Protein AF-0000000086132571 (afdb_homodimer)

pLDDT: mean 95.5, std 6.69, range [59.91, 98.94]

Organism: Cryphonectria parasitica (strain ATCC 38755 / EP155) (NCBI:txid660469)

Structure (mmCIF, N/CA/C/O backbone):
data_AF-0000000086132571-model_v1
#
loop_
_entity.id
_entity.type
_entity.pdbx_description
1 polymer 'Small secreted protein'
#
loop_
_atom_site.group_PDB
_atom_site.id
_atom_site.type_symbol
_atom_site.label_atom_id
_atom_site.label_alt_id
_atom_site.label_comp_id
_atom_site.label_asym_id
_atom_site.label_entity_id
_atom_site.label_seq_id
_atom_site.pdbx_PDB_ins_code
_atom_site.Cartn_x
_atom_site.Cartn_y
_atom_site.Cartn_z
_atom_site.occupancy
_atom_site.B_iso_or_equiv
_atom_site.auth_seq_id
_atom_site.auth_comp_id
_atom_site.auth_asym_id
_atom_site.auth_atom_id
_atom_site.pdbx_PDB_model_num
ATOM 1 N N . LEU A 1 1 ? 20.625 5.402 -4.469 1 88.25 1 LEU A N 1
ATOM 2 C CA . LEU A 1 1 ? 19.344 6.07 -4.664 1 88.25 1 LEU A CA 1
ATOM 3 C C . LEU A 1 1 ? 18.438 5.898 -3.438 1 88.25 1 LEU A C 1
ATOM 5 O O . LEU A 1 1 ? 18.375 4.809 -2.861 1 88.25 1 LEU A O 1
ATOM 9 N N . ASN A 1 2 ? 17.828 7.074 -2.947 1 93.5 2 ASN A N 1
ATOM 10 C CA . ASN A 1 2 ? 16.984 7.051 -1.758 1 93.5 2 ASN A CA 1
ATOM 11 C C . ASN A 1 2 ? 15.547 7.418 -2.088 1 93.5 2 ASN A C 1
ATOM 13 O O . ASN A 1 2 ? 15.281 8.062 -3.102 1 93.5 2 ASN A O 1
ATOM 17 N N . LEU A 1 3 ? 14.703 6.938 -1.284 1 95.5 3 LEU A N 1
ATOM 18 C CA . LEU A 1 3 ? 13.289 7.266 -1.435 1 95.5 3 LEU A CA 1
ATOM 19 C C . LEU A 1 3 ? 12.969 8.609 -0.78 1 95.5 3 LEU A C 1
ATOM 21 O O . LEU A 1 3 ? 13.336 8.844 0.374 1 95.5 3 LEU A O 1
ATOM 25 N N . ASN A 1 4 ? 12.383 9.469 -1.534 1 96.62 4 ASN A N 1
ATOM 26 C CA . ASN A 1 4 ? 11.844 10.719 -1.005 1 96.62 4 ASN A CA 1
ATOM 27 C C . ASN A 1 4 ? 10.328 10.664 -0.887 1 96.62 4 ASN A C 1
ATOM 29 O O . ASN A 1 4 ? 9.641 10.188 -1.797 1 96.62 4 ASN A O 1
ATOM 33 N N . VAL A 1 5 ? 9.836 11.094 0.271 1 96.94 5 VAL A N 1
ATOM 34 C CA . VAL A 1 5 ? 8.383 11.1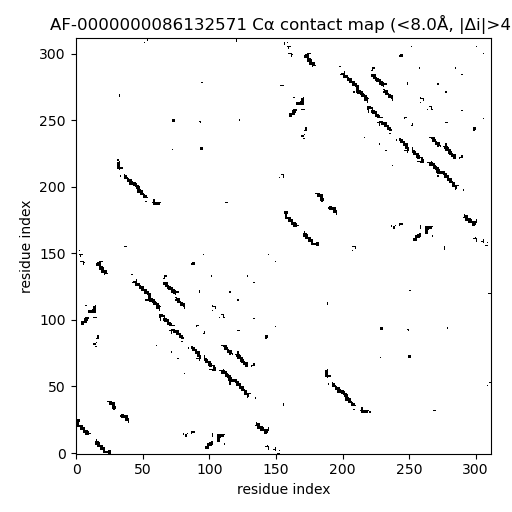09 0.452 1 96.94 5 VAL A CA 1
ATOM 35 C C . VAL A 1 5 ? 7.969 12.414 1.128 1 96.94 5 VAL A C 1
ATOM 37 O O . VAL A 1 5 ? 8.695 12.945 1.977 1 96.94 5 VAL A O 1
ATOM 40 N N . THR A 1 6 ? 6.824 12.922 0.749 1 98 6 THR A N 1
ATOM 41 C CA . THR A 1 6 ? 6.203 13.992 1.526 1 98 6 THR A CA 1
ATOM 42 C C . THR A 1 6 ? 5.801 13.492 2.91 1 98 6 THR A C 1
ATOM 44 O O . THR A 1 6 ? 5.262 12.391 3.045 1 98 6 THR A O 1
ATOM 47 N N . ALA A 1 7 ? 6.145 14.266 3.906 1 98.75 7 ALA A N 1
ATOM 48 C CA . ALA A 1 7 ? 5.793 13.906 5.277 1 98.75 7 ALA A CA 1
ATOM 49 C C . ALA A 1 7 ? 4.996 15.016 5.949 1 98.75 7 ALA A C 1
ATOM 51 O O . ALA A 1 7 ? 5.297 16.203 5.773 1 98.75 7 ALA A O 1
ATOM 52 N N . ILE A 1 8 ? 3.93 14.625 6.57 1 98.88 8 ILE A N 1
ATOM 53 C CA . ILE A 1 8 ? 3.301 15.5 7.555 1 98.88 8 ILE A CA 1
ATOM 54 C C . ILE A 1 8 ? 3.998 15.344 8.906 1 98.88 8 ILE A C 1
ATOM 56 O O . ILE A 1 8 ? 3.789 14.352 9.609 1 98.88 8 ILE A O 1
ATOM 60 N N . SER A 1 9 ? 4.793 16.25 9.195 1 98.56 9 SER A N 1
ATOM 61 C CA . SER A 1 9 ? 5.613 16.266 10.398 1 98.56 9 SER A CA 1
ATOM 62 C C . SER A 1 9 ? 5.086 17.266 11.414 1 98.56 9 SER A C 1
ATOM 64 O O . SER A 1 9 ? 3.916 17.656 11.367 1 98.56 9 SER A O 1
ATOM 66 N N . ALA A 1 10 ? 5.875 17.578 12.422 1 98.62 10 ALA A N 1
ATOM 67 C CA . ALA A 1 10 ? 5.473 18.562 13.414 1 98.62 10 ALA A CA 1
ATOM 68 C C . ALA A 1 10 ? 6.68 19.328 13.961 1 98.62 10 ALA A C 1
ATOM 70 O O . ALA A 1 10 ? 7.777 18.766 14.055 1 98.62 10 ALA A O 1
ATOM 71 N N . ALA A 1 11 ? 6.527 20.5 14.219 1 98 11 ALA A N 1
ATOM 72 C CA . ALA A 1 11 ? 7.461 21.375 14.914 1 98 11 ALA A CA 1
ATOM 73 C C . ALA A 1 11 ? 6.719 22.422 15.742 1 98 11 ALA A C 1
ATOM 75 O O . ALA A 1 11 ? 5.719 22.984 15.289 1 98 11 ALA A O 1
ATOM 76 N N . ASN A 1 12 ? 7.242 22.672 16.938 1 97.81 12 ASN A N 1
ATOM 77 C CA . ASN A 1 12 ? 6.668 23.688 17.812 1 97.81 12 ASN A CA 1
ATOM 78 C C . ASN A 1 12 ? 5.172 23.469 18.031 1 97.81 12 ASN A C 1
ATOM 80 O O . ASN A 1 12 ? 4.375 24.391 17.906 1 97.81 12 ASN A O 1
ATOM 84 N N . ASN A 1 13 ? 4.785 22.219 18.25 1 98.44 13 ASN A N 1
ATOM 85 C CA . ASN A 1 13 ? 3.426 21.828 18.594 1 98.44 13 ASN A CA 1
ATOM 86 C C . ASN A 1 13 ? 2.461 22.094 17.438 1 98.44 13 ASN A C 1
ATOM 88 O O . ASN A 1 13 ? 1.27 22.312 17.656 1 98.44 13 ASN A O 1
ATOM 92 N N . ALA A 1 14 ? 3.006 22.156 16.234 1 98.62 14 ALA A N 1
ATOM 93 C CA . ALA A 1 14 ? 2.191 22.375 15.039 1 98.62 14 ALA A CA 1
ATOM 94 C C . ALA A 1 14 ? 2.625 21.453 13.906 1 98.62 14 ALA A C 1
ATOM 96 O O . ALA A 1 14 ? 3.816 21.188 13.734 1 98.62 14 ALA A O 1
ATOM 97 N N . SER A 1 15 ? 1.63 21.016 13.094 1 98.81 15 SER A N 1
ATOM 98 C CA . SER A 1 15 ? 1.957 20.188 11.93 1 98.81 15 SER A CA 1
ATOM 99 C C . SER A 1 15 ? 2.754 20.984 10.898 1 98.81 15 SER A C 1
ATOM 101 O O . SER A 1 15 ? 2.535 22.188 10.727 1 98.81 15 SER A O 1
ATOM 103 N N . THR A 1 16 ? 3.656 20.375 10.281 1 98.75 16 THR A N 1
ATOM 104 C CA . THR A 1 16 ? 4.438 20.922 9.172 1 98.75 16 THR A CA 1
ATOM 105 C C . THR A 1 16 ? 4.445 19.953 7.996 1 98.75 16 THR A C 1
ATOM 107 O O . THR A 1 16 ? 4.16 18.766 8.164 1 98.75 16 THR A O 1
ATOM 110 N N . LEU A 1 17 ? 4.633 20.5 6.809 1 98.81 17 LEU A N 1
ATOM 111 C CA . LEU A 1 17 ? 4.93 19.672 5.641 1 98.81 17 LEU A CA 1
ATOM 112 C C . LEU A 1 17 ? 6.422 19.703 5.324 1 98.81 17 LEU A C 1
ATOM 114 O O . LEU A 1 17 ? 7.039 20.766 5.289 1 98.81 17 LEU A O 1
ATOM 118 N N . GLU A 1 18 ? 6.93 18.531 5.176 1 98.56 18 GLU A N 1
ATOM 119 C CA . GLU A 1 18 ? 8.344 18.375 4.852 1 98.56 18 GLU A CA 1
ATOM 120 C C . GLU A 1 18 ? 8.547 17.328 3.758 1 98.56 18 GLU A C 1
ATOM 122 O O . GLU A 1 18 ? 7.73 16.422 3.592 1 98.56 18 GLU A O 1
ATOM 127 N N . CYS A 1 19 ? 9.625 17.547 2.984 1 98.19 19 CYS A N 1
ATOM 128 C CA . CYS A 1 19 ? 10.102 16.484 2.119 1 98.19 19 CYS A CA 1
ATOM 129 C C . CYS A 1 19 ? 11.211 15.688 2.799 1 98.19 19 CYS A C 1
ATOM 131 O O . CYS A 1 19 ? 12.297 16.203 3.041 1 98.19 19 CYS A O 1
ATOM 133 N N . TRP A 1 20 ? 10.898 14.383 3.102 1 98.12 20 TRP A N 1
ATOM 134 C CA . TRP A 1 20 ? 11.844 13.492 3.768 1 98.12 20 TRP A CA 1
ATOM 135 C C . TRP A 1 20 ? 12.586 12.633 2.752 1 98.12 20 TRP A C 1
ATOM 137 O O . TRP A 1 20 ? 12 12.148 1.785 1 98.12 20 TRP A O 1
ATOM 147 N N . GLN A 1 21 ? 13.883 12.453 2.936 1 97.12 21 GLN A N 1
ATOM 148 C CA . GLN A 1 21 ? 14.656 11.422 2.258 1 97.12 21 GLN A CA 1
ATOM 149 C C . GLN A 1 21 ? 15.016 10.289 3.219 1 97.12 21 GLN A C 1
ATOM 151 O O . GLN A 1 21 ? 15.688 10.516 4.227 1 97.12 21 GLN A O 1
ATOM 156 N N . MET A 1 22 ? 14.461 9.07 2.879 1 96.88 22 MET A N 1
ATOM 157 C CA . MET A 1 22 ? 14.883 7.93 3.686 1 96.88 22 MET A CA 1
ATOM 158 C C . MET A 1 22 ? 16.391 7.754 3.625 1 96.88 22 MET A C 1
ATOM 160 O O . MET A 1 22 ? 16.984 7.82 2.547 1 96.88 22 MET A O 1
ATOM 164 N N . THR A 1 23 ? 16.938 7.508 4.828 1 96.94 23 THR A N 1
ATOM 165 C CA . THR A 1 23 ? 18.391 7.457 4.855 1 96.94 23 THR A CA 1
ATOM 166 C C . THR A 1 23 ? 18.891 6.121 4.324 1 96.94 23 THR A C 1
ATOM 168 O O . THR A 1 23 ? 20.016 6.031 3.822 1 96.94 23 THR A O 1
ATOM 171 N N . THR A 1 24 ? 18.188 5.09 4.523 1 94.94 24 THR A N 1
ATOM 172 C CA . THR A 1 24 ? 18.531 3.807 3.924 1 94.94 24 THR A CA 1
ATOM 173 C C . THR A 1 24 ? 18.328 3.848 2.41 1 94.94 24 THR A C 1
ATOM 175 O O . THR A 1 24 ? 17.25 4.184 1.929 1 94.94 24 THR A O 1
ATOM 178 N N . PRO A 1 25 ? 19.344 3.535 1.624 1 94.5 25 PRO A N 1
ATOM 179 C CA . PRO A 1 25 ? 19.188 3.533 0.168 1 94.5 25 PRO A CA 1
ATOM 180 C C . PRO A 1 25 ? 18.484 2.283 -0.35 1 94.5 25 PRO A C 1
ATOM 182 O O . PRO A 1 25 ? 18.391 1.279 0.362 1 94.5 25 PRO A O 1
ATOM 185 N N . PHE A 1 26 ? 18.016 2.43 -1.565 1 95.81 26 PHE A N 1
ATOM 186 C CA . PHE A 1 26 ? 17.578 1.228 -2.258 1 95.81 26 PHE A CA 1
ATOM 187 C C . PHE A 1 26 ? 18.719 0.228 -2.406 1 95.81 26 PHE A C 1
ATOM 189 O O . PHE A 1 26 ? 19.875 0.62 -2.555 1 95.81 26 PHE A O 1
ATOM 196 N N . SER A 1 27 ? 18.359 -0.984 -2.258 1 95.69 27 SER A N 1
ATOM 197 C CA . SER A 1 27 ? 19.266 -2.072 -2.584 1 95.69 27 SER A CA 1
ATOM 198 C C . SER A 1 27 ? 18.75 -2.902 -3.754 1 95.69 27 SER A C 1
ATOM 200 O O . SER A 1 27 ? 17.578 -2.803 -4.117 1 95.69 27 SER A O 1
ATOM 202 N N . ILE A 1 28 ? 19.656 -3.652 -4.344 1 95.69 28 ILE A N 1
ATOM 203 C CA . ILE A 1 28 ? 19.25 -4.562 -5.406 1 95.69 28 ILE A CA 1
ATOM 204 C C . ILE A 1 28 ? 18.734 -5.863 -4.793 1 95.69 28 ILE A C 1
ATOM 206 O O . ILE A 1 28 ? 19.438 -6.527 -4.039 1 95.69 28 ILE A O 1
ATOM 210 N N . SER A 1 29 ? 17.516 -6.129 -5.07 1 95.94 29 SER A N 1
ATOM 211 C CA . SER A 1 29 ? 16.875 -7.316 -4.512 1 95.94 29 SER A CA 1
ATOM 212 C C . SER A 1 29 ? 17.547 -8.594 -5.012 1 95.94 29 SER A C 1
ATOM 214 O O . SER A 1 29 ? 17.891 -8.695 -6.191 1 95.94 29 SER A O 1
ATOM 216 N N . THR A 1 30 ? 17.656 -9.586 -4.098 1 96 30 THR A N 1
ATOM 217 C CA . THR A 1 30 ? 18.125 -10.914 -4.477 1 96 30 THR A CA 1
ATOM 218 C C . THR A 1 30 ? 17.016 -11.953 -4.277 1 96 30 THR A C 1
ATOM 220 O O . THR A 1 30 ? 17.25 -13.148 -4.438 1 96 30 THR A O 1
ATOM 223 N N . THR A 1 31 ? 15.898 -11.5 -3.885 1 95.19 31 THR A N 1
ATOM 224 C CA . THR A 1 31 ? 14.766 -12.383 -3.637 1 95.19 31 THR A CA 1
ATOM 225 C C . THR A 1 31 ? 14.141 -12.836 -4.949 1 95.19 31 THR A C 1
ATOM 227 O O . THR A 1 31 ? 13.883 -12.016 -5.836 1 95.19 31 THR A O 1
ATOM 230 N N . SER A 1 32 ? 13.852 -14.195 -5.027 1 95.56 32 SER A N 1
ATOM 231 C CA . SER A 1 32 ? 13.195 -14.719 -6.219 1 95.56 32 SER A CA 1
ATOM 232 C C . SER A 1 32 ? 11.898 -13.969 -6.512 1 95.56 32 SER A C 1
ATOM 234 O O . SER A 1 32 ? 11.125 -13.664 -5.598 1 95.56 32 SER A O 1
ATOM 236 N N . GLY A 1 33 ? 11.594 -13.664 -7.766 1 96.25 33 GLY A N 1
ATOM 237 C CA . GLY A 1 33 ? 10.422 -12.922 -8.195 1 96.25 33 GLY A CA 1
ATOM 238 C C . GLY A 1 33 ? 10.695 -11.445 -8.406 1 96.25 33 GLY A C 1
ATOM 239 O O . GLY A 1 33 ? 9.945 -10.766 -9.117 1 96.25 33 GLY A O 1
ATOM 240 N N . THR A 1 34 ? 11.711 -10.898 -7.648 1 97.19 34 THR A N 1
ATOM 241 C CA . THR A 1 34 ? 12.062 -9.492 -7.777 1 97.19 34 THR A CA 1
ATOM 242 C C . THR A 1 34 ? 13.57 -9.32 -7.934 1 97.19 34 THR A C 1
ATOM 244 O O . THR A 1 34 ? 14.102 -8.227 -7.727 1 97.19 34 THR A O 1
ATOM 247 N N . ALA A 1 35 ? 14.258 -10.414 -8.211 1 97 35 ALA A N 1
ATOM 248 C CA . ALA A 1 35 ? 15.711 -10.359 -8.312 1 97 35 ALA A CA 1
ATOM 249 C C . ALA A 1 35 ? 16.156 -9.352 -9.359 1 97 35 ALA A C 1
ATOM 251 O O . ALA A 1 35 ? 15.633 -9.328 -10.477 1 97 35 ALA A O 1
ATOM 252 N N . GLY A 1 36 ? 17.141 -8.477 -8.891 1 95.56 36 GLY A N 1
ATOM 253 C CA . GLY A 1 36 ? 17.672 -7.488 -9.812 1 95.56 36 GLY A CA 1
ATOM 254 C C . GLY A 1 36 ? 16.938 -6.164 -9.758 1 95.56 36 GLY A C 1
ATOM 255 O O . GLY A 1 36 ? 17.406 -5.164 -10.312 1 95.56 36 GLY A O 1
ATOM 256 N N . SER A 1 37 ? 15.805 -6.117 -9.094 1 96.38 37 SER A N 1
ATOM 257 C CA . SER A 1 37 ? 15.039 -4.883 -8.961 1 96.38 37 SER A CA 1
ATOM 258 C C . SER A 1 37 ? 15.5 -4.074 -7.754 1 96.38 37 SER A C 1
ATOM 260 O O . SER A 1 37 ? 16.203 -4.59 -6.883 1 96.38 37 SER A O 1
ATOM 262 N N . ALA A 1 38 ? 15.125 -2.816 -7.723 1 96.12 38 ALA A N 1
ATOM 263 C CA . ALA A 1 38 ? 15.422 -1.964 -6.578 1 96.12 38 ALA A CA 1
ATOM 264 C C . ALA A 1 38 ? 14.43 -2.199 -5.445 1 96.12 38 ALA A C 1
ATOM 266 O O . ALA A 1 38 ? 13.219 -2.205 -5.668 1 96.12 38 ALA A O 1
ATOM 267 N N . SER A 1 39 ? 14.914 -2.426 -4.289 1 96.62 39 SER A N 1
ATOM 268 C CA . SER A 1 39 ? 14.078 -2.682 -3.123 1 96.62 39 SER A CA 1
ATOM 269 C C . SER A 1 39 ? 14.555 -1.884 -1.913 1 96.62 39 SER A C 1
ATOM 271 O O . SER A 1 39 ? 15.75 -1.647 -1.753 1 96.62 39 SER A O 1
ATOM 273 N N . LEU A 1 40 ? 13.586 -1.441 -1.137 1 96.38 40 LEU A N 1
ATOM 274 C CA . LEU A 1 40 ? 13.859 -0.695 0.087 1 96.38 40 LEU A CA 1
ATOM 275 C C . LEU A 1 40 ? 13.016 -1.224 1.243 1 96.38 40 LEU A C 1
ATOM 277 O O . LEU A 1 40 ? 11.789 -1.234 1.167 1 96.38 40 LEU A O 1
ATOM 281 N N . ASP A 1 41 ? 13.672 -1.68 2.264 1 96.62 41 ASP A N 1
ATOM 282 C CA . ASP A 1 41 ? 12.984 -2.029 3.506 1 96.62 41 ASP A CA 1
ATOM 283 C C . ASP A 1 41 ? 12.617 -0.778 4.301 1 96.62 41 ASP A C 1
ATOM 285 O O . ASP A 1 41 ? 13.492 -0.033 4.742 1 96.62 41 ASP A O 1
ATOM 289 N N . LEU A 1 42 ? 11.328 -0.54 4.52 1 97.25 42 LEU A N 1
ATOM 290 C CA . LEU A 1 42 ? 10.859 0.666 5.188 1 97.25 42 LEU A CA 1
ATOM 291 C C . LEU A 1 42 ? 10.625 0.405 6.672 1 97.25 42 LEU A C 1
ATOM 293 O O . LEU A 1 42 ? 10.219 1.308 7.41 1 97.25 42 LEU A O 1
ATOM 297 N N . GLY A 1 43 ? 10.852 -0.886 7.078 1 96.81 43 GLY A N 1
ATOM 298 C CA . GLY A 1 43 ? 10.852 -1.205 8.492 1 96.81 43 GLY A CA 1
ATOM 299 C C . GLY A 1 43 ? 9.586 -1.923 8.945 1 96.81 43 GLY A C 1
ATOM 300 O O . GLY A 1 43 ? 8.727 -2.246 8.125 1 96.81 43 GLY A O 1
ATOM 301 N N . ASP A 1 44 ? 9.555 -2.17 10.281 1 98.19 44 ASP A N 1
ATOM 302 C CA . ASP A 1 44 ? 8.453 -2.914 10.883 1 98.19 44 ASP A CA 1
ATOM 303 C C . ASP A 1 44 ? 7.188 -2.064 10.938 1 98.19 44 ASP A C 1
ATOM 305 O O . ASP A 1 44 ? 7.242 -0.879 11.273 1 98.19 44 ASP A O 1
ATOM 309 N N . VAL A 1 45 ? 6.086 -2.654 10.594 1 98.75 45 VAL A N 1
ATOM 310 C CA . VAL A 1 45 ? 4.766 -2.035 10.672 1 98.75 45 VAL A CA 1
ATOM 311 C C . VAL A 1 45 ? 3.82 -2.934 11.469 1 98.75 45 VAL A C 1
ATOM 313 O O . VAL A 1 45 ? 4.176 -4.062 11.82 1 98.75 45 VAL A O 1
ATOM 316 N N . SER A 1 46 ? 2.68 -2.402 11.82 1 98.25 46 SER A N 1
ATOM 317 C CA . SER A 1 46 ? 1.887 -3.094 12.836 1 98.25 46 SER A CA 1
ATOM 318 C C . SER A 1 46 ? 0.589 -3.635 12.25 1 98.25 46 SER A C 1
ATOM 320 O O . SER A 1 46 ? 0.167 -4.746 12.578 1 98.25 46 SER A O 1
ATOM 322 N N . ASN A 1 47 ? -0.036 -2.916 11.469 1 97.94 47 ASN A N 1
ATOM 323 C CA . ASN A 1 47 ? -1.354 -3.252 10.938 1 97.94 47 ASN A CA 1
ATOM 324 C C . ASN A 1 47 ? -1.557 -2.686 9.539 1 97.94 47 ASN A C 1
ATOM 326 O O . ASN A 1 47 ? -0.812 -1.804 9.109 1 97.94 47 ASN A O 1
ATOM 330 N N . LEU A 1 48 ? -2.471 -3.283 8.812 1 98.5 48 LEU A N 1
ATOM 331 C CA . LEU A 1 48 ? -2.869 -2.773 7.504 1 98.5 48 LEU A CA 1
ATOM 332 C C . LEU A 1 48 ? -4.359 -2.451 7.477 1 98.5 48 LEU A C 1
ATOM 334 O O . LEU A 1 48 ? -5.195 -3.332 7.699 1 98.5 48 LEU A O 1
ATOM 338 N N . THR A 1 49 ? -4.695 -1.188 7.281 1 98 49 THR A N 1
ATOM 339 C CA . THR A 1 49 ? -6.082 -0.759 7.141 1 98 49 THR A CA 1
ATOM 340 C C . THR A 1 49 ? -6.352 -0.265 5.723 1 98 49 THR A C 1
ATOM 342 O O . THR A 1 49 ? -5.566 0.505 5.168 1 98 49 THR A O 1
ATOM 345 N N . TYR A 1 50 ? -7.359 -0.778 5.141 1 96.88 50 TYR A N 1
ATOM 346 C CA . TYR A 1 50 ? -7.855 -0.394 3.826 1 96.88 50 TYR A CA 1
ATOM 347 C C . TYR A 1 50 ? -9.016 0.585 3.947 1 96.88 50 TYR A C 1
ATOM 349 O O . TYR A 1 50 ? -10.047 0.267 4.547 1 96.88 50 TYR A O 1
ATOM 357 N N . THR A 1 51 ? -8.891 1.792 3.33 1 96.88 51 THR A N 1
ATOM 358 C CA . THR A 1 51 ? -9.898 2.832 3.5 1 96.88 51 THR A CA 1
ATOM 359 C C . THR A 1 51 ? -10.383 3.344 2.146 1 96.88 51 THR A C 1
ATOM 361 O O . THR A 1 51 ? -9.578 3.598 1.249 1 96.88 51 THR A O 1
ATOM 364 N N . VAL A 1 52 ? -11.664 3.445 1.971 1 96.12 52 VAL A N 1
ATOM 365 C CA . VAL A 1 52 ? -12.289 4.047 0.797 1 96.12 52 VAL A CA 1
ATOM 366 C C . VAL A 1 52 ? -12.992 5.344 1.193 1 96.12 52 VAL A C 1
ATOM 368 O O . VAL A 1 52 ? -14 5.316 1.901 1 96.12 52 VAL A O 1
ATOM 371 N N . LEU A 1 53 ? -12.461 6.457 0.738 1 96.81 53 LEU A N 1
ATOM 372 C CA . LEU A 1 53 ? -13.016 7.773 1.039 1 96.81 53 LEU A CA 1
ATOM 373 C C . LEU A 1 53 ? -13.922 8.258 -0.089 1 96.81 53 LEU A C 1
ATOM 375 O O . LEU A 1 53 ? -13.555 8.18 -1.264 1 96.81 53 LEU A O 1
ATOM 379 N N . PRO A 1 54 ? -15.094 8.781 0.224 1 95.06 54 PRO A N 1
ATOM 380 C CA . PRO A 1 54 ? -16.016 9.211 -0.834 1 95.06 54 PRO A CA 1
ATOM 381 C C . PRO A 1 54 ? -15.453 10.375 -1.657 1 95.06 54 PRO A C 1
ATOM 383 O O . PRO A 1 54 ? -14.508 11.039 -1.234 1 95.06 54 PRO A O 1
ATOM 386 N N . ALA A 1 55 ? -16.094 10.5 -2.838 1 94.81 55 ALA A N 1
ATOM 387 C CA . ALA A 1 55 ? -15.805 11.68 -3.643 1 94.81 55 ALA A CA 1
ATOM 388 C C . ALA A 1 55 ? -16.094 12.961 -2.863 1 94.81 55 ALA A C 1
ATOM 390 O O . ALA A 1 55 ? -17.062 13.016 -2.09 1 94.81 55 ALA A O 1
ATOM 391 N N . ALA A 1 56 ? -15.211 13.938 -3.121 1 96.31 56 ALA A N 1
ATOM 392 C CA . ALA A 1 56 ? -15.406 15.266 -2.545 1 96.31 56 ALA A CA 1
ATOM 393 C C . ALA A 1 56 ? -15.484 15.195 -1.023 1 96.31 56 ALA A C 1
ATOM 395 O O . ALA A 1 56 ? -16.344 15.844 -0.41 1 96.31 56 ALA A O 1
ATOM 396 N N . TYR A 1 57 ? -14.719 14.422 -0.445 1 97.56 57 TYR A N 1
ATOM 397 C CA . TYR A 1 57 ? -14.703 14.18 0.993 1 97.56 57 TYR A CA 1
ATOM 398 C C . TYR A 1 57 ? -13.766 15.156 1.699 1 97.56 57 TYR A C 1
ATOM 400 O O . TYR A 1 57 ? -12.688 15.477 1.192 1 97.56 57 TYR A O 1
ATOM 408 N N . ASP A 1 58 ? -14.211 15.648 2.773 1 98.56 58 ASP A N 1
ATOM 409 C CA . ASP A 1 58 ? -13.398 16.484 3.658 1 98.56 58 ASP A CA 1
ATOM 410 C C . ASP A 1 58 ? -13.164 15.789 5 1 98.56 58 ASP A C 1
ATOM 412 O O . ASP A 1 58 ? -14.078 15.672 5.812 1 98.56 58 ASP A O 1
ATOM 416 N N . GLY A 1 59 ? -11.938 15.375 5.27 1 98.38 59 GLY A N 1
ATOM 417 C CA . GLY A 1 59 ? -11.586 14.68 6.5 1 98.38 59 GLY A CA 1
ATOM 418 C C . GLY A 1 59 ? -11.5 15.609 7.699 1 98.38 59 GLY A C 1
ATOM 419 O O . GLY A 1 59 ? -11.305 15.156 8.828 1 98.38 59 GLY A O 1
ATOM 420 N N . GLY A 1 60 ? -11.594 16.891 7.461 1 98.12 60 GLY A N 1
ATOM 421 C CA . GLY A 1 60 ? -11.5 17.859 8.531 1 98.12 60 GLY A CA 1
ATOM 422 C C . GLY A 1 60 ? -10.117 17.953 9.148 1 98.12 60 GLY A C 1
ATOM 423 O O . GLY A 1 60 ? -9.18 17.312 8.656 1 98.12 60 GLY A O 1
ATOM 424 N N . LEU A 1 61 ? -10.016 18.844 10.086 1 98.44 61 LEU A N 1
ATOM 425 C CA . LEU A 1 61 ? -8.789 18.953 10.859 1 98.44 61 LEU A CA 1
ATOM 426 C C . LEU A 1 61 ? -8.625 17.75 11.789 1 98.44 61 LEU A C 1
ATOM 428 O O . LEU A 1 61 ? -9.562 17.375 12.492 1 98.44 61 LEU A O 1
ATOM 432 N N . HIS A 1 62 ? -7.43 17.156 11.789 1 98.81 62 HIS A N 1
ATOM 433 C CA . HIS A 1 62 ? -7.168 16 12.633 1 98.81 62 HIS A CA 1
ATOM 434 C C . HIS A 1 62 ? -5.668 15.734 12.75 1 98.81 62 HIS A C 1
ATOM 436 O O . HIS A 1 62 ? -4.875 16.281 11.984 1 98.81 62 HIS A O 1
ATOM 442 N N . ASN A 1 63 ? -5.281 15.008 13.766 1 98.81 63 ASN A N 1
ATOM 443 C CA . ASN A 1 63 ? -3.941 14.438 13.859 1 98.81 63 ASN A CA 1
ATOM 444 C C . ASN A 1 63 ? -3.889 13.023 13.281 1 98.81 63 ASN A C 1
ATOM 446 O O . ASN A 1 63 ? -4.906 12.328 13.242 1 98.81 63 ASN A O 1
ATOM 450 N N . ALA A 1 64 ? -2.686 12.68 12.75 1 98.62 64 ALA A N 1
ATOM 451 C CA . ALA A 1 64 ? -2.488 11.25 12.531 1 98.62 64 ALA A CA 1
ATOM 452 C C . ALA A 1 64 ? -2.688 10.461 13.82 1 98.62 64 ALA A C 1
ATOM 454 O O . ALA A 1 64 ? -2.141 10.82 14.867 1 98.62 64 ALA A O 1
ATOM 455 N N . PRO A 1 65 ? -3.52 9.398 13.758 1 98 65 PRO A N 1
ATOM 456 C CA . PRO A 1 65 ? -3.721 8.617 14.984 1 98 65 PRO A CA 1
ATOM 457 C C . PRO A 1 65 ? -2.451 7.906 15.445 1 98 65 PRO A C 1
ATOM 459 O O . PRO A 1 65 ? -2.305 7.605 16.625 1 98 65 PRO A O 1
ATOM 462 N N . HIS A 1 66 ? -1.559 7.594 14.547 1 98.12 66 HIS A N 1
ATOM 463 C CA . HIS A 1 66 ? -0.244 6.996 14.734 1 98.12 66 HIS A CA 1
ATOM 464 C C . HIS A 1 66 ? 0.763 7.539 13.727 1 98.12 66 HIS A C 1
ATOM 466 O O . HIS A 1 66 ? 0.377 8.055 12.68 1 98.12 66 HIS A O 1
ATOM 472 N N . ALA A 1 67 ? 2.0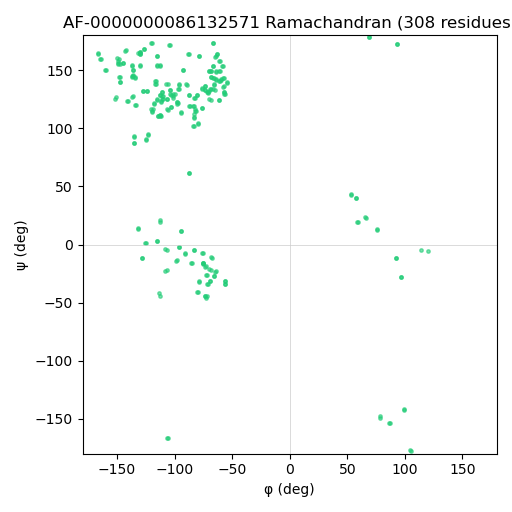68 7.43 14.172 1 98.69 67 ALA A N 1
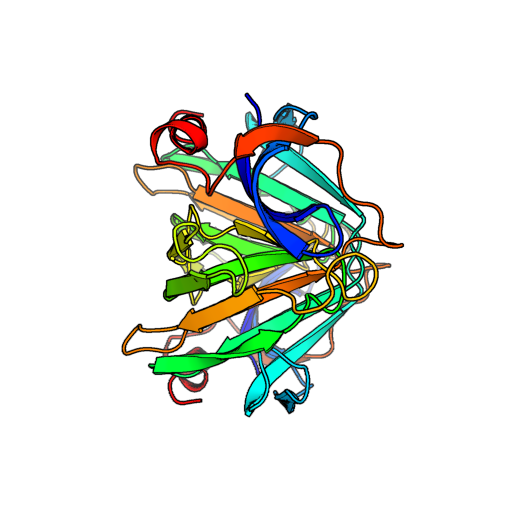ATOM 473 C CA . ALA A 1 67 ? 3.053 7.551 13.102 1 98.69 67 ALA A CA 1
ATOM 474 C C . ALA A 1 67 ? 2.877 6.441 12.07 1 98.69 67 ALA A C 1
ATOM 476 O O . ALA A 1 67 ? 2.924 5.258 12.406 1 98.69 67 ALA A O 1
ATOM 477 N N . GLN A 1 68 ? 2.701 6.824 10.805 1 98.88 68 GLN A N 1
ATOM 478 C CA . GLN A 1 68 ? 2.287 5.781 9.875 1 98.88 68 GLN A CA 1
ATOM 479 C C . GLN A 1 68 ? 2.58 6.18 8.43 1 98.88 68 GLN A C 1
ATOM 481 O O . GLN A 1 68 ? 2.594 7.367 8.102 1 98.88 68 GLN A O 1
ATOM 486 N N . TRP A 1 69 ? 2.828 5.164 7.633 1 98.81 69 TRP A N 1
ATOM 487 C CA . TRP A 1 69 ? 2.74 5.32 6.188 1 98.81 69 TRP A CA 1
ATOM 488 C C . TRP A 1 69 ? 1.285 5.41 5.734 1 98.81 69 TRP A C 1
ATOM 490 O O . TRP A 1 69 ? 0.432 4.66 6.215 1 98.81 69 TRP A O 1
ATOM 500 N N . VAL A 1 70 ? 0.973 6.363 4.895 1 98.81 70 VAL A N 1
ATOM 501 C CA . VAL A 1 70 ? -0.302 6.438 4.188 1 98.81 70 VAL A CA 1
ATOM 502 C C . VAL A 1 70 ? -0.065 6.348 2.682 1 98.81 70 VAL A C 1
ATOM 504 O O . VAL A 1 70 ? 0.689 7.145 2.117 1 98.81 70 VAL A O 1
ATOM 507 N N . VAL A 1 71 ? -0.667 5.355 2.08 1 98.25 71 VAL A N 1
ATOM 508 C CA . VAL A 1 71 ? -0.511 5.133 0.646 1 98.25 71 VAL A CA 1
ATOM 509 C C . VAL A 1 71 ? -1.834 5.402 -0.067 1 98.25 71 VAL A C 1
ATOM 511 O O . VAL A 1 71 ? -2.803 4.66 0.107 1 98.25 71 VAL A O 1
ATOM 514 N N . PHE A 1 72 ? -1.839 6.457 -0.82 1 97.5 72 PHE A N 1
ATOM 515 C CA . PHE A 1 72 ? -2.992 6.703 -1.677 1 97.5 72 PHE A CA 1
ATOM 516 C C . PHE A 1 72 ? -2.881 5.914 -2.977 1 97.5 72 PHE A C 1
ATOM 518 O O . PHE A 1 72 ? -2.066 6.246 -3.842 1 97.5 72 PHE A O 1
ATOM 525 N N . ILE A 1 73 ? -3.709 4.941 -3.051 1 95.12 73 ILE A N 1
ATOM 526 C CA . ILE A 1 73 ? -3.67 4.02 -4.18 1 95.12 73 ILE A CA 1
ATOM 527 C C . ILE A 1 73 ? -4.363 4.648 -5.387 1 95.12 73 ILE A C 1
ATOM 529 O O . ILE A 1 73 ? -3.934 4.457 -6.527 1 95.12 73 ILE A O 1
ATOM 533 N N . SER A 1 74 ? -5.406 5.285 -5.18 1 93.5 74 SER A N 1
ATOM 534 C CA . SER A 1 74 ? -6.145 6.023 -6.199 1 93.5 74 SER A CA 1
ATOM 535 C C . SER A 1 74 ? -6.723 7.32 -5.637 1 93.5 74 SER A C 1
ATOM 537 O O . SER A 1 74 ? -6.734 7.523 -4.418 1 93.5 74 SER A O 1
ATOM 539 N N . GLY A 1 75 ? -7.172 8.18 -6.59 1 95.06 75 GLY A N 1
ATOM 540 C CA . GLY A 1 75 ? -7.781 9.438 -6.18 1 95.06 75 GLY A CA 1
ATOM 541 C C . GLY A 1 75 ? -6.77 10.547 -5.98 1 95.06 75 GLY A C 1
ATOM 542 O O . GLY A 1 75 ? -5.758 10.609 -6.684 1 95.06 75 GLY A O 1
ATOM 543 N N . LEU A 1 76 ? -7.141 11.508 -5.105 1 97.31 76 LEU A N 1
ATOM 544 C CA . LEU A 1 76 ? -6.34 12.711 -4.879 1 97.31 76 LEU A CA 1
ATOM 545 C C . LEU A 1 76 ? -6.547 13.242 -3.465 1 97.31 76 LEU A C 1
ATOM 547 O O . LEU A 1 76 ? -7.684 13.438 -3.031 1 97.31 76 LEU A O 1
ATOM 551 N N . ALA A 1 77 ? -5.477 13.391 -2.795 1 98.38 77 ALA A N 1
ATOM 552 C CA . ALA A 1 77 ? -5.52 14.031 -1.484 1 98.38 77 ALA A CA 1
ATOM 553 C C . ALA A 1 77 ? -4.953 15.453 -1.549 1 98.38 77 ALA A C 1
ATOM 555 O O . ALA A 1 77 ? -3.982 15.703 -2.268 1 98.38 77 ALA A O 1
ATOM 556 N N . TYR A 1 78 ? -5.578 16.297 -0.909 1 98.62 78 TYR A N 1
ATOM 557 C CA . TYR A 1 78 ? -5.129 17.672 -0.726 1 98.62 78 TYR A CA 1
ATOM 558 C C . TYR A 1 78 ? -4.93 18 0.752 1 98.62 78 TYR A C 1
ATOM 560 O O . TYR A 1 78 ? -5.891 18.016 1.523 1 98.62 78 TYR A O 1
ATOM 568 N N . ILE A 1 79 ? -3.686 18.25 1.17 1 98.81 79 ILE A N 1
ATOM 569 C CA . ILE A 1 79 ? -3.32 18.406 2.574 1 98.81 79 ILE A CA 1
ATOM 570 C C . ILE A 1 79 ? -2.949 19.859 2.857 1 98.81 79 ILE A C 1
ATOM 572 O O . ILE A 1 79 ? -2.135 20.453 2.145 1 98.81 79 ILE A O 1
ATOM 576 N N . THR A 1 80 ? -3.574 20.406 3.871 1 98.75 80 THR A N 1
ATOM 577 C CA . THR A 1 80 ? -3.281 21.766 4.305 1 98.75 80 THR A CA 1
ATOM 578 C C . THR A 1 80 ? -3.039 21.812 5.809 1 98.75 80 THR A C 1
ATOM 580 O O . THR A 1 80 ? -3.295 20.844 6.516 1 98.75 80 THR A O 1
ATOM 583 N N . LEU A 1 81 ? -2.449 22.922 6.188 1 98.69 81 LEU A N 1
ATOM 584 C CA . LEU A 1 81 ? -2.137 23.141 7.598 1 98.69 81 LEU A CA 1
ATOM 585 C C . LEU A 1 81 ? -2.9 24.344 8.141 1 98.69 81 LEU A C 1
ATOM 587 O O . LEU A 1 81 ? -2.99 25.375 7.48 1 98.69 81 LEU A O 1
ATOM 591 N N . PRO A 1 82 ? -3.406 24.188 9.336 1 97.5 82 PRO A N 1
ATOM 592 C CA . PRO A 1 82 ? -4.164 25.312 9.883 1 97.5 82 PRO A CA 1
ATOM 593 C C . PRO A 1 82 ? -3.268 26.484 10.289 1 97.5 82 PRO A C 1
ATOM 595 O O . PRO A 1 82 ? -3.707 27.641 10.273 1 97.5 82 PRO A O 1
ATOM 598 N N . THR A 1 83 ? -2.041 26.266 10.625 1 95.19 83 THR A N 1
ATOM 599 C CA . THR A 1 83 ? -1.166 27.312 11.164 1 95.19 83 THR A CA 1
ATOM 600 C C . THR A 1 83 ? -0.275 27.891 10.07 1 95.19 83 THR A C 1
ATOM 602 O O . THR A 1 83 ? 0.433 28.875 10.297 1 95.19 83 THR A O 1
ATOM 605 N N . ASN A 1 84 ? -0.167 27.312 8.953 1 94.44 84 ASN A N 1
ATOM 606 C CA . ASN A 1 84 ? 0.61 27.766 7.809 1 94.44 84 ASN A CA 1
ATOM 607 C C . ASN A 1 84 ? -0.172 27.625 6.508 1 94.44 84 ASN A C 1
ATOM 609 O O . ASN A 1 84 ? -0.034 26.625 5.801 1 94.44 84 ASN A O 1
ATOM 613 N N . THR A 1 85 ? -0.847 28.594 6.086 1 90.19 85 THR A N 1
ATOM 614 C CA . THR A 1 85 ? -1.805 28.516 4.988 1 90.19 85 THR A CA 1
ATOM 615 C C . THR A 1 85 ? -1.084 28.438 3.645 1 90.19 85 THR A C 1
ATOM 617 O O . THR A 1 85 ? -1.688 28.094 2.629 1 90.19 85 THR A O 1
ATOM 620 N N . SER A 1 86 ? 0.159 28.766 3.641 1 92.31 86 SER A N 1
ATOM 621 C CA . SER A 1 86 ? 0.914 28.719 2.393 1 92.31 86 SER A CA 1
ATOM 622 C C . SER A 1 86 ? 1.472 27.312 2.143 1 92.31 86 SER A C 1
ATOM 624 O O . SER A 1 86 ? 1.93 27.016 1.04 1 92.31 86 SER A O 1
ATOM 626 N N . ALA A 1 87 ? 1.468 26.516 3.186 1 94.38 87 ALA A N 1
ATOM 627 C CA . ALA A 1 87 ? 1.928 25.141 3.041 1 94.38 87 ALA A CA 1
ATOM 628 C C . ALA A 1 87 ? 0.788 24.219 2.607 1 94.38 87 ALA A C 1
ATOM 630 O O . ALA A 1 87 ? -0.271 24.203 3.24 1 94.38 87 ALA A O 1
ATOM 631 N N . ALA A 1 88 ? 0.928 23.609 1.48 1 97.94 88 ALA A N 1
ATOM 632 C CA . ALA A 1 88 ? -0.07 22.672 0.979 1 97.94 88 ALA A CA 1
ATOM 633 C C . ALA A 1 88 ? 0.58 21.578 0.129 1 97.94 88 ALA A C 1
ATOM 635 O O . ALA A 1 88 ? 1.701 21.75 -0.357 1 97.94 88 ALA A O 1
ATOM 636 N N . ALA A 1 89 ? -0.066 20.484 0.049 1 97.94 89 ALA A N 1
ATOM 637 C CA . ALA A 1 89 ? 0.415 19.375 -0.772 1 97.94 89 ALA A CA 1
ATOM 638 C C . ALA A 1 89 ? -0.74 18.672 -1.486 1 97.94 89 ALA A C 1
ATOM 640 O O . ALA A 1 89 ? -1.719 18.281 -0.853 1 97.94 89 ALA A O 1
ATOM 641 N N . TYR A 1 90 ? -0.649 18.609 -2.82 1 97.25 90 TYR A N 1
ATOM 642 C CA . TYR A 1 90 ? -1.464 17.656 -3.568 1 97.25 90 TYR A CA 1
ATOM 643 C C . TYR A 1 90 ? -0.768 16.312 -3.676 1 97.25 90 TYR A C 1
ATOM 645 O O . TYR A 1 90 ? 0.393 16.234 -4.086 1 97.25 90 TYR A O 1
ATOM 653 N N . VAL A 1 91 ? -1.448 15.234 -3.32 1 96.88 91 VAL A N 1
ATOM 654 C CA . VAL A 1 91 ? -0.915 13.875 -3.383 1 96.88 91 VAL A CA 1
ATOM 655 C C . VAL A 1 91 ? -1.812 13.008 -4.258 1 96.88 91 VAL A C 1
ATOM 657 O O . VAL A 1 91 ? -2.807 12.453 -3.785 1 96.88 91 VAL A O 1
ATOM 660 N N . PRO A 1 92 ? -1.448 12.898 -5.535 1 95 92 PRO A N 1
ATOM 661 C CA . PRO A 1 92 ? -2.223 11.977 -6.367 1 95 92 PRO A CA 1
ATOM 662 C C . PRO A 1 92 ? -2.008 10.516 -5.98 1 95 92 PRO A C 1
ATOM 664 O O . PRO A 1 92 ? -0.896 10.125 -5.617 1 95 92 PRO A O 1
ATOM 667 N N . GLY A 1 93 ? -3.104 9.703 -6.09 1 93.88 93 GLY A N 1
ATOM 668 C CA . GLY A 1 93 ? -2.945 8.266 -5.926 1 93.88 93 GLY A CA 1
ATOM 669 C C . GLY A 1 93 ? -2.016 7.645 -6.949 1 93.88 93 GLY A C 1
ATOM 670 O O . GLY A 1 93 ? -1.863 8.172 -8.055 1 93.88 93 GLY A O 1
ATOM 671 N N . GLY A 1 94 ? -1.464 6.477 -6.598 1 91.5 94 GLY A N 1
ATOM 672 C CA . GLY A 1 94 ? -0.547 5.812 -7.508 1 91.5 94 GLY A CA 1
ATOM 673 C C . GLY A 1 94 ? 0.912 6.047 -7.168 1 91.5 94 GLY A C 1
ATOM 674 O O . GLY A 1 94 ? 1.287 6.039 -5.992 1 91.5 94 GLY A O 1
ATOM 675 N N . GLU A 1 95 ? 1.772 6.223 -8.117 1 85.88 95 GLU A N 1
ATOM 676 C CA . GLU A 1 95 ? 3.229 6.207 -8.008 1 85.88 95 GLU A CA 1
ATOM 677 C C . GLU A 1 95 ? 3.719 7.227 -6.988 1 85.88 95 GLU A C 1
ATOM 679 O O . GLU A 1 95 ? 4.684 6.977 -6.262 1 85.88 95 GLU A O 1
ATOM 684 N N . PHE A 1 96 ? 3.074 8.289 -6.809 1 87.06 96 PHE A N 1
ATOM 685 C CA . PHE A 1 96 ? 3.537 9.367 -5.938 1 87.06 96 PHE A CA 1
ATOM 686 C C . PHE A 1 96 ? 2.633 9.5 -4.719 1 87.06 96 PHE A C 1
ATOM 688 O O . PHE A 1 96 ? 2.621 10.547 -4.062 1 87.06 96 PHE A O 1
ATOM 695 N N . GLY A 1 97 ? 1.918 8.445 -4.484 1 94.38 97 GLY A N 1
ATOM 696 C CA . GLY A 1 97 ? 0.859 8.516 -3.488 1 94.38 97 GLY A CA 1
ATOM 697 C C . GLY A 1 97 ? 1.299 8.047 -2.113 1 94.38 97 GLY A C 1
ATOM 698 O O . GLY A 1 97 ? 0.469 7.863 -1.221 1 94.38 97 GLY A O 1
ATOM 699 N N . VAL A 1 98 ? 2.594 7.863 -1.886 1 96.88 98 VAL A N 1
ATOM 700 C CA . VAL A 1 98 ? 3.08 7.387 -0.596 1 96.88 98 VAL A CA 1
ATOM 701 C C . VAL A 1 98 ? 3.543 8.57 0.252 1 96.88 98 VAL A C 1
ATOM 703 O O . VAL A 1 98 ? 4.414 9.336 -0.164 1 96.88 98 VAL A O 1
ATOM 706 N N . ILE A 1 99 ? 2.959 8.75 1.413 1 98.5 99 ILE A N 1
ATOM 707 C CA . ILE A 1 99 ? 3.396 9.797 2.33 1 98.5 99 ILE A CA 1
ATOM 708 C C . ILE A 1 99 ? 3.615 9.211 3.721 1 98.5 99 ILE A C 1
ATOM 710 O O . ILE A 1 99 ? 3.252 8.055 3.977 1 98.5 99 ILE A O 1
ATOM 714 N N . PHE A 1 100 ? 4.281 9.945 4.566 1 98.81 100 PHE A N 1
ATOM 715 C CA . PHE A 1 100 ? 4.398 9.578 5.969 1 98.81 100 PHE A CA 1
ATOM 716 C C . PHE A 1 100 ? 3.701 10.602 6.859 1 98.81 100 PHE A C 1
ATOM 718 O O . PHE A 1 100 ? 3.91 11.805 6.711 1 98.81 100 PHE A O 1
ATOM 725 N N . ALA A 1 101 ? 2.824 10.195 7.66 1 98.88 101 ALA A N 1
ATOM 726 C CA . ALA A 1 101 ? 2.156 11.055 8.625 1 98.88 101 ALA A CA 1
ATOM 727 C C . ALA A 1 101 ? 2.709 10.836 10.031 1 98.88 101 ALA A C 1
ATOM 729 O O . ALA A 1 101 ? 2.576 9.75 10.594 1 98.88 101 ALA A O 1
ATOM 730 N N . ALA A 1 102 ? 3.27 11.844 10.586 1 98.81 102 ALA A N 1
ATOM 731 C CA . ALA A 1 102 ? 3.92 11.719 11.883 1 98.81 102 ALA A CA 1
ATOM 732 C C . ALA A 1 102 ? 3.365 12.734 12.883 1 98.81 102 ALA A C 1
ATOM 734 O O . ALA A 1 102 ? 3.812 12.797 14.031 1 98.81 102 ALA A O 1
ATOM 735 N N . ASP A 1 103 ? 2.402 13.516 12.445 1 98.81 103 ASP A N 1
ATOM 736 C CA . ASP A 1 103 ? 1.921 14.617 13.273 1 98.81 103 ASP A CA 1
ATOM 737 C C . ASP A 1 103 ? 0.808 14.156 14.211 1 98.81 103 ASP A C 1
ATOM 739 O O . ASP A 1 103 ? -0.302 14.688 14.18 1 98.81 103 ASP A O 1
ATOM 743 N N . THR A 1 104 ? 1.12 13.242 15.07 1 98.75 104 THR A N 1
ATOM 744 C CA . THR A 1 104 ? 0.177 12.75 16.062 1 98.75 104 THR A CA 1
ATOM 745 C C . THR A 1 104 ? -0.168 13.844 17.078 1 98.75 104 THR A C 1
ATOM 747 O O . THR A 1 104 ? 0.443 14.914 17.062 1 98.75 104 THR A O 1
ATOM 750 N N . ALA A 1 105 ? -1.135 13.531 17.938 1 98.5 105 ALA A N 1
ATOM 751 C CA . ALA A 1 105 ? -1.598 14.508 18.922 1 98.5 105 ALA A CA 1
ATOM 752 C C . ALA A 1 105 ? -0.486 14.859 19.906 1 98.5 105 ALA A C 1
ATOM 754 O O . ALA A 1 105 ? -0.52 15.922 20.531 1 98.5 105 ALA A O 1
ATOM 755 N N . ALA A 1 106 ? 0.476 14 20.062 1 98.31 106 ALA A N 1
ATOM 756 C CA . ALA A 1 106 ? 1.574 14.203 21.016 1 98.31 106 ALA A CA 1
ATOM 757 C C . ALA A 1 106 ? 2.49 15.336 20.547 1 98.31 106 ALA A C 1
ATOM 759 O O . ALA A 1 106 ? 3.203 15.938 21.359 1 98.31 106 ALA A O 1
ATOM 760 N N . VAL A 1 107 ? 2.498 15.672 19.297 1 98.5 107 VAL A N 1
ATOM 761 C CA . VAL A 1 107 ? 3.529 16.594 18.828 1 98.5 107 VAL A CA 1
ATOM 762 C C . VAL A 1 107 ? 2.883 17.75 18.078 1 98.5 107 VAL A C 1
ATOM 764 O O . VAL A 1 107 ? 3.557 18.719 17.719 1 98.5 107 VAL A O 1
ATOM 767 N N . SER A 1 108 ? 1.684 17.672 17.766 1 98.69 108 SER A N 1
ATOM 768 C CA . SER A 1 108 ? 0.952 18.734 17.078 1 98.69 108 SER A CA 1
ATOM 769 C C . SER A 1 108 ? -0.427 18.953 17.688 1 98.69 108 SER A C 1
ATOM 771 O O . SER A 1 108 ? -1.224 18.016 17.781 1 98.69 108 SER A O 1
ATOM 773 N N . ALA A 1 109 ? -0.752 20.125 18.031 1 98.44 109 ALA A N 1
ATOM 774 C CA . ALA A 1 109 ? -1.989 20.422 18.75 1 98.44 109 ALA A CA 1
ATOM 775 C C . ALA A 1 109 ? -3.201 20.281 17.828 1 98.44 109 ALA A C 1
ATOM 777 O O . ALA A 1 109 ? -4.203 19.672 18.203 1 98.44 109 ALA A O 1
ATOM 778 N N . GLU A 1 110 ? -3.162 20.812 16.641 1 98.06 110 GLU A N 1
ATOM 779 C CA . GLU A 1 110 ? -4.352 20.922 15.797 1 98.06 110 GLU A CA 1
ATOM 780 C C . GLU A 1 110 ? -4.305 19.922 14.648 1 98.06 110 GLU A C 1
ATOM 782 O O . GLU A 1 110 ? -5.328 19.625 14.031 1 98.06 110 GLU A O 1
ATOM 787 N N . GLY A 1 111 ? -3.059 19.453 14.289 1 98.62 111 GLY A N 1
ATOM 788 C CA . GLY A 1 111 ? -2.912 18.516 13.195 1 98.62 111 GLY A CA 1
ATOM 789 C C . GLY A 1 111 ? -2.988 19.172 11.828 1 98.62 111 GLY A C 1
ATOM 790 O O . GLY A 1 111 ? -2.449 20.266 11.633 1 98.62 111 GLY A O 1
ATOM 791 N N . HIS A 1 112 ? -3.438 18.531 10.875 1 98.94 112 HIS A N 1
ATOM 792 C CA . HIS A 1 112 ? -3.562 18.953 9.484 1 98.94 112 HIS A CA 1
ATOM 793 C C . HIS A 1 112 ? -4.969 18.688 8.953 1 98.94 112 HIS A C 1
ATOM 795 O O . HIS A 1 112 ? -5.789 18.062 9.633 1 98.94 112 HIS A O 1
ATOM 801 N N . ARG A 1 113 ? -5.285 19.297 7.84 1 98.75 113 ARG A N 1
ATOM 802 C CA . ARG A 1 113 ? -6.539 19.031 7.141 1 98.75 113 ARG A CA 1
ATOM 803 C C . ARG A 1 113 ? -6.285 18.297 5.828 1 98.75 113 ARG A C 1
ATOM 805 O O . ARG A 1 113 ? -5.418 18.688 5.043 1 98.75 113 ARG A O 1
ATOM 812 N N . THR A 1 114 ? -6.906 17.156 5.613 1 98.69 114 THR A N 1
ATOM 813 C CA . THR A 1 114 ? -6.863 16.469 4.324 1 98.69 114 THR A CA 1
ATOM 814 C C . THR A 1 114 ? -8.234 16.5 3.654 1 98.69 114 THR A C 1
ATOM 816 O O . THR A 1 114 ? -9.234 16.109 4.266 1 98.69 114 THR A O 1
ATOM 819 N N . GLN A 1 115 ? -8.281 17.016 2.488 1 98.62 115 GLN A N 1
ATOM 820 C CA . GLN A 1 115 ? -9.461 16.969 1.632 1 98.62 115 GLN A CA 1
ATOM 821 C C . GLN A 1 115 ? -9.211 16.094 0.401 1 98.62 115 GLN A C 1
ATOM 823 O O . GLN A 1 115 ? -8.062 15.898 -0.001 1 98.62 115 GLN A O 1
ATOM 828 N N . TYR A 1 116 ? -10.258 15.57 -0.107 1 98.19 116 TYR A N 1
ATOM 829 C CA . TYR A 1 116 ? -10.25 14.734 -1.302 1 98.19 116 TYR A CA 1
ATOM 830 C C . TYR A 1 116 ? -11.203 15.289 -2.359 1 98.19 116 TYR A C 1
ATOM 832 O O . TYR A 1 116 ? -12.352 14.844 -2.465 1 98.19 116 TYR A O 1
ATOM 840 N N . PRO A 1 117 ? -10.672 16.125 -3.186 1 97.69 117 PRO A N 1
ATOM 841 C CA . PRO A 1 117 ? -11.531 16.922 -4.062 1 97.69 117 PRO A CA 1
ATOM 842 C C . PRO A 1 117 ? -11.945 16.172 -5.328 1 97.69 117 PRO A C 1
ATOM 844 O O . PRO A 1 117 ? -12.703 16.703 -6.141 1 97.69 117 PRO A O 1
ATOM 847 N N . GLY A 1 118 ? -11.453 14.977 -5.562 1 95.19 118 GLY A N 1
ATOM 848 C CA . GLY A 1 118 ? -11.773 14.242 -6.777 1 95.19 118 GLY A CA 1
ATOM 849 C C . GLY A 1 118 ? -13.25 13.898 -6.891 1 95.19 118 GLY A C 1
ATOM 850 O O . GLY A 1 118 ? -13.984 13.938 -5.898 1 95.19 118 GLY A O 1
ATOM 851 N N . VAL A 1 119 ? -13.695 13.539 -8.07 1 93.38 119 VAL A N 1
ATOM 852 C CA . VAL A 1 119 ? -15.102 13.242 -8.328 1 93.38 119 VAL A CA 1
ATOM 853 C C . VAL A 1 119 ? -15.367 11.758 -8.102 1 93.38 119 VAL A C 1
ATOM 855 O O . VAL A 1 119 ? -16.516 11.312 -8.172 1 93.38 119 VAL A O 1
ATOM 858 N N . THR A 1 120 ? -14.359 11.008 -7.895 1 92.06 120 THR A N 1
ATOM 859 C CA . THR A 1 120 ? -14.492 9.602 -7.539 1 92.06 120 THR A CA 1
ATOM 860 C C . THR A 1 120 ? -13.859 9.32 -6.176 1 92.06 120 THR A C 1
ATOM 862 O O . THR A 1 120 ? -13.211 10.195 -5.598 1 92.06 120 THR A O 1
ATOM 865 N N . GLU A 1 121 ? -14.008 8.133 -5.637 1 94.38 121 GLU A N 1
ATOM 866 C CA . GLU A 1 121 ? -13.469 7.746 -4.336 1 94.38 121 GLU A CA 1
ATOM 867 C C . GLU A 1 121 ? -11.945 7.766 -4.34 1 94.38 121 GLU A C 1
ATOM 869 O O . GLU A 1 121 ? -11.32 7.594 -5.387 1 94.38 121 GLU A O 1
ATOM 874 N N . THR A 1 122 ? -11.406 8.055 -3.232 1 95.75 122 THR A N 1
ATOM 875 C CA . THR A 1 122 ? -9.984 7.84 -2.961 1 95.75 122 THR A CA 1
ATOM 876 C C . THR A 1 122 ? -9.781 6.574 -2.131 1 95.75 122 THR A C 1
ATOM 878 O O . THR A 1 122 ? -10.461 6.363 -1.128 1 95.75 122 THR A O 1
ATOM 881 N N . VAL A 1 123 ? -8.93 5.711 -2.605 1 95.88 123 VAL A N 1
ATOM 882 C CA . VAL A 1 123 ? -8.57 4.5 -1.876 1 95.88 123 VAL A CA 1
ATOM 883 C C . VAL A 1 123 ? -7.188 4.66 -1.252 1 95.88 123 VAL A C 1
ATOM 885 O O . VAL A 1 123 ? -6.242 5.074 -1.924 1 95.88 123 VAL A O 1
ATOM 888 N N . ALA A 1 124 ? -7.141 4.363 0.022 1 97.56 124 ALA A N 1
ATOM 889 C CA . ALA A 1 124 ? -5.879 4.547 0.736 1 97.56 124 ALA A CA 1
ATOM 890 C C . ALA A 1 124 ? -5.598 3.367 1.663 1 97.56 124 ALA A C 1
ATOM 892 O O . ALA A 1 124 ? -6.52 2.66 2.074 1 97.56 124 ALA A O 1
ATOM 893 N N . LEU A 1 125 ? -4.352 3.156 1.913 1 98.25 125 LEU A N 1
ATOM 894 C CA . LEU A 1 125 ? -3.873 2.244 2.947 1 98.25 125 LEU A CA 1
ATOM 895 C C . LEU A 1 125 ? -3.223 3.016 4.09 1 98.25 125 LEU A C 1
ATOM 897 O O . LEU A 1 125 ? -2.445 3.945 3.857 1 98.25 125 LEU A O 1
ATOM 901 N N . GLN A 1 126 ? -3.613 2.701 5.242 1 98.56 126 GLN A N 1
ATOM 902 C CA . GLN A 1 126 ? -2.959 3.207 6.445 1 98.56 126 GLN A CA 1
ATOM 903 C C . GLN A 1 126 ? -2.137 2.117 7.125 1 98.56 126 GLN A C 1
ATOM 905 O O . GLN A 1 126 ? -2.658 1.047 7.449 1 98.56 126 GLN A O 1
ATOM 910 N N . ILE A 1 127 ? -0.885 2.412 7.34 1 98.81 127 ILE A N 1
ATOM 911 C CA . ILE A 1 127 ? 0.068 1.406 7.797 1 98.81 127 ILE A CA 1
ATOM 912 C C . ILE A 1 127 ? 0.926 1.98 8.922 1 98.81 127 ILE A C 1
ATOM 914 O O . ILE A 1 127 ? 2.035 2.461 8.68 1 98.81 127 ILE A O 1
ATOM 918 N N . PRO A 1 128 ? 0.431 1.867 10.148 1 98.81 128 PRO A N 1
ATOM 919 C CA . PRO A 1 128 ? 1.216 2.359 11.281 1 98.81 128 PRO A CA 1
ATOM 920 C C . PRO A 1 128 ? 2.561 1.648 11.422 1 98.81 128 PRO A C 1
ATOM 922 O O . PRO A 1 128 ? 2.648 0.437 11.203 1 98.81 128 PRO A O 1
ATOM 925 N N . VAL A 1 129 ? 3.586 2.406 11.766 1 98.75 129 VAL A N 1
ATOM 926 C CA . VAL A 1 129 ? 4.867 1.791 12.102 1 98.75 129 VAL A CA 1
ATOM 927 C C . VAL A 1 129 ? 4.758 1.057 13.43 1 98.75 129 VAL A C 1
ATOM 929 O O . VAL A 1 129 ? 3.945 1.421 14.281 1 98.75 129 VAL A O 1
ATOM 932 N N . ALA A 1 130 ? 5.52 0.037 13.547 1 98.19 130 ALA A N 1
ATOM 933 C CA . ALA A 1 130 ? 5.523 -0.706 14.797 1 98.19 130 ALA A CA 1
ATOM 934 C C . ALA A 1 130 ? 6.156 0.115 15.922 1 98.19 130 ALA A C 1
ATOM 936 O O . ALA A 1 130 ? 7.191 0.754 15.727 1 98.19 130 ALA A O 1
ATOM 937 N N . ASP A 1 131 ? 5.523 0.144 17.078 1 96.56 131 ASP A N 1
ATOM 938 C CA . ASP A 1 131 ? 6.004 0.75 18.312 1 96.56 131 ASP A CA 1
ATOM 939 C C . ASP A 1 131 ? 6.289 2.238 18.125 1 96.56 131 ASP A C 1
ATOM 941 O O . ASP A 1 131 ? 7.164 2.799 18.781 1 96.56 131 ASP A O 1
ATOM 945 N N . GLY A 1 132 ? 5.742 2.805 17.141 1 96.75 132 GLY A N 1
ATOM 946 C CA . GLY A 1 132 ? 5.906 4.23 16.906 1 96.75 132 GLY A CA 1
ATOM 947 C C . GLY A 1 132 ? 7.27 4.59 16.344 1 96.75 132 GLY A C 1
ATOM 948 O O . GLY A 1 132 ? 7.633 5.77 16.297 1 96.75 132 GLY A O 1
ATOM 949 N N . LYS A 1 133 ? 8.023 3.619 15.883 1 96.44 133 LYS A N 1
ATOM 950 C CA . LYS A 1 133 ? 9.375 3.877 15.398 1 96.44 133 LYS A CA 1
ATOM 951 C C . LYS A 1 133 ? 9.352 4.441 13.977 1 96.44 133 LYS A C 1
ATOM 953 O O . LYS A 1 133 ? 9.18 3.699 13.008 1 96.44 133 LYS A O 1
ATOM 958 N N . VAL A 1 134 ? 9.578 5.684 13.836 1 97 134 VAL A N 1
ATOM 959 C CA . VAL A 1 134 ? 9.656 6.359 12.547 1 97 134 VAL A CA 1
ATOM 960 C C . VAL A 1 134 ? 10.953 5.957 11.836 1 97 134 VAL A C 1
ATOM 962 O O . VAL A 1 134 ? 12.023 5.965 12.438 1 97 134 VAL A O 1
ATOM 965 N N . PRO A 1 135 ? 10.875 5.574 10.609 1 96.88 135 PRO A N 1
ATOM 966 C CA . PRO A 1 135 ? 12.117 5.273 9.898 1 96.88 135 PRO A CA 1
ATOM 967 C C . PRO A 1 135 ? 13.078 6.461 9.852 1 96.88 135 PRO A C 1
ATOM 969 O O . PRO A 1 135 ? 12.641 7.613 9.922 1 96.88 135 PRO A O 1
ATOM 972 N N . ASP A 1 136 ? 14.398 6.141 9.734 1 97.81 136 ASP A N 1
ATOM 973 C CA . ASP A 1 136 ? 15.391 7.211 9.672 1 97.81 136 ASP A CA 1
ATOM 974 C C . ASP A 1 136 ? 15.227 8.031 8.391 1 97.81 136 ASP A C 1
ATOM 976 O O . ASP A 1 136 ? 15.031 7.473 7.312 1 97.81 136 ASP A O 1
ATOM 980 N N . TYR A 1 137 ? 15.344 9.289 8.594 1 98 137 TYR A N 1
ATOM 981 C CA . TYR A 1 137 ? 15.172 10.195 7.465 1 98 137 TYR A CA 1
ATOM 982 C C . TYR A 1 137 ? 16.016 11.453 7.641 1 98 137 TYR A C 1
ATOM 984 O O . TYR A 1 137 ? 16.5 11.734 8.742 1 98 137 TYR A O 1
ATOM 992 N N . GLU A 1 138 ? 16.234 12.094 6.547 1 98.25 138 GLU A N 1
ATOM 993 C CA . GLU A 1 138 ? 16.734 13.469 6.52 1 98.25 138 GLU A CA 1
ATOM 994 C C . GLU A 1 138 ? 15.711 14.406 5.879 1 98.25 138 GLU A C 1
ATOM 996 O O . GLU A 1 138 ? 15.055 14.047 4.898 1 98.25 138 GLU A O 1
ATOM 1001 N N . VAL A 1 139 ? 15.602 15.586 6.453 1 98.5 139 VAL A N 1
ATOM 1002 C CA . VAL A 1 139 ? 14.719 16.578 5.844 1 98.5 139 VAL A CA 1
ATOM 1003 C C . VAL A 1 139 ? 15.438 17.266 4.684 1 98.5 139 VAL A C 1
ATOM 1005 O O . VAL A 1 139 ? 16.438 17.969 4.887 1 98.5 139 VAL A O 1
ATOM 1008 N N . LEU A 1 140 ? 14.922 17.047 3.5 1 97.81 140 LEU A N 1
ATOM 1009 C CA . LEU A 1 140 ? 15.523 17.703 2.346 1 97.81 140 LEU A CA 1
ATOM 1010 C C . LEU A 1 140 ? 15.172 19.188 2.324 1 97.81 140 LEU A C 1
ATOM 1012 O O . LEU A 1 140 ? 16.031 20.031 2.084 1 97.81 140 LEU A O 1
ATOM 1016 N N . HIS A 1 141 ? 13.969 19.547 2.561 1 98.06 141 HIS A N 1
ATOM 1017 C CA . HIS A 1 141 ? 13.492 20.922 2.648 1 98.06 141 HIS A CA 1
ATOM 1018 C C . HIS A 1 141 ? 12.094 20.984 3.258 1 98.06 141 HIS A C 1
ATOM 1020 O O . HIS A 1 141 ? 11.43 19.969 3.406 1 98.06 141 HIS A O 1
ATOM 1026 N N . SER A 1 142 ? 11.719 22.188 3.668 1 97.69 142 SER A N 1
ATOM 1027 C CA . SER A 1 142 ? 10.344 22.422 4.109 1 97.69 142 SER A CA 1
ATOM 1028 C C . SER A 1 142 ? 9.367 22.328 2.941 1 97.69 142 SER A C 1
ATOM 1030 O O . SER A 1 142 ? 9.727 22.625 1.799 1 97.69 142 SER A O 1
ATOM 1032 N N . GLY A 1 143 ? 8.164 21.891 3.252 1 97.75 143 GLY A N 1
ATOM 1033 C CA . GLY A 1 143 ? 7.145 21.75 2.223 1 97.75 143 GLY A CA 1
ATOM 1034 C C . GLY A 1 143 ? 7.094 20.359 1.631 1 97.75 143 GLY A C 1
ATOM 1035 O O . GLY A 1 143 ? 7.969 19.531 1.898 1 97.75 143 GLY A O 1
ATOM 1036 N N . ALA A 1 144 ? 6.117 20.125 0.828 1 97.38 144 ALA A N 1
ATOM 1037 C CA . ALA A 1 144 ? 5.938 18.828 0.169 1 97.38 144 ALA A CA 1
ATOM 1038 C C . ALA A 1 144 ? 7.07 18.562 -0.82 1 97.38 144 ALA A C 1
ATOM 1040 O O . ALA A 1 144 ? 7.691 19.484 -1.333 1 97.38 144 ALA A O 1
ATOM 1041 N N . CYS A 1 145 ? 7.32 17.266 -1.042 1 96.88 145 CYS A N 1
ATOM 1042 C CA . CYS A 1 145 ? 8.266 16.922 -2.1 1 96.88 145 CYS A CA 1
ATOM 1043 C C . CYS A 1 145 ? 7.77 17.422 -3.453 1 96.88 145 CYS A C 1
ATOM 1045 O O . CYS A 1 145 ? 6.562 17.438 -3.713 1 96.88 145 CYS A O 1
ATOM 1047 N N . THR A 1 146 ? 8.719 17.766 -4.348 1 93.75 146 THR A N 1
ATOM 1048 C CA . THR A 1 146 ? 8.406 18.203 -5.707 1 93.75 146 THR A CA 1
ATOM 1049 C C . THR A 1 146 ? 8.711 17.094 -6.711 1 93.75 146 THR A C 1
ATOM 1051 O O . THR A 1 146 ? 9.297 16.062 -6.355 1 93.75 146 THR A O 1
ATOM 1054 N N . ASP A 1 147 ? 8.312 17.312 -7.961 1 88.5 147 ASP A N 1
ATOM 1055 C CA . ASP A 1 147 ? 8.602 16.344 -9.016 1 88.5 147 ASP A CA 1
ATOM 1056 C C . ASP A 1 147 ? 10.102 16.062 -9.117 1 88.5 147 ASP A C 1
ATOM 1058 O O . ASP A 1 147 ? 10.508 14.945 -9.414 1 88.5 147 ASP A O 1
ATOM 1062 N N . THR A 1 148 ? 10.852 17.078 -8.859 1 88.12 148 THR A N 1
ATOM 1063 C CA . THR A 1 148 ? 12.297 16.938 -8.938 1 88.12 148 THR A CA 1
ATOM 1064 C C . THR A 1 148 ? 12.82 16.047 -7.816 1 88.12 148 THR A C 1
ATOM 1066 O O . THR A 1 148 ? 13.781 15.297 -8.008 1 88.12 148 THR A O 1
ATOM 1069 N N . ASP A 1 149 ? 12.172 16.047 -6.66 1 92.12 149 ASP A N 1
ATOM 1070 C CA . ASP A 1 149 ? 12.586 15.258 -5.504 1 92.12 149 ASP A CA 1
ATOM 1071 C C . ASP A 1 149 ? 12.328 13.766 -5.73 1 92.12 149 ASP A C 1
ATOM 1073 O O . ASP A 1 149 ? 13.062 12.922 -5.223 1 92.12 149 ASP A O 1
ATOM 1077 N N . VAL A 1 150 ? 11.203 13.461 -6.492 1 82.56 150 VAL A N 1
ATOM 1078 C CA . VAL A 1 150 ? 10.742 12.078 -6.516 1 82.56 150 VAL A CA 1
ATOM 1079 C C . VAL A 1 150 ? 11.07 11.445 -7.867 1 82.56 150 VAL A C 1
ATOM 1081 O O . VAL A 1 150 ? 10.805 10.266 -8.086 1 82.56 150 VAL A O 1
ATOM 1084 N N . GLY A 1 151 ? 11.578 12.133 -8.797 1 71.31 151 GLY A N 1
ATOM 1085 C CA . GLY A 1 151 ? 11.859 11.688 -10.148 1 71.31 151 GLY A CA 1
ATOM 1086 C C . GLY A 1 151 ? 12.961 10.641 -10.219 1 71.31 151 GLY A C 1
ATOM 1087 O O . GLY A 1 151 ? 13.086 9.93 -11.219 1 71.31 151 GLY A O 1
ATOM 1088 N N . GLY A 1 152 ? 13.695 10.367 -9.234 1 63.03 152 GLY A N 1
ATOM 1089 C CA . GLY A 1 152 ? 14.789 9.414 -9.297 1 63.03 1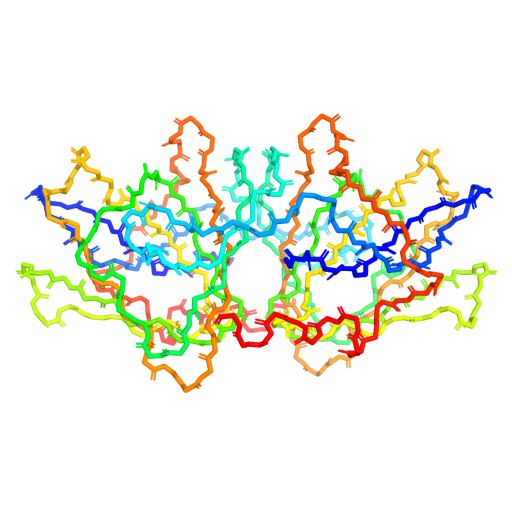52 GLY A CA 1
ATOM 1090 C C . GLY A 1 152 ? 14.32 7.969 -9.32 1 63.03 152 GLY A C 1
ATOM 1091 O O . GLY A 1 152 ? 15.102 7.062 -9.609 1 63.03 152 GLY A O 1
ATOM 1092 N N . LEU A 1 153 ? 13.117 7.738 -8.977 1 66.62 153 LEU A N 1
ATOM 1093 C CA . LEU A 1 153 ? 12.633 6.363 -8.992 1 66.62 153 LEU A CA 1
ATOM 1094 C C . LEU A 1 153 ? 12.422 5.879 -10.422 1 66.62 153 LEU A C 1
ATOM 1096 O O . LEU A 1 153 ? 12.453 4.672 -10.688 1 66.62 153 LEU A O 1
ATOM 1100 N N . ARG A 1 154 ? 12.32 6.984 -11.234 1 64.25 154 ARG A N 1
ATOM 1101 C CA . ARG A 1 154 ? 12.164 6.672 -12.648 1 64.25 154 ARG A CA 1
ATOM 1102 C C . ARG A 1 154 ? 13.508 6.402 -13.305 1 64.25 154 ARG A C 1
ATOM 1104 O O . ARG A 1 154 ? 14.477 7.129 -13.07 1 64.25 154 ARG A O 1
ATOM 1111 N N . GLY A 1 155 ? 13.82 5.215 -13.727 1 60.84 155 GLY A N 1
ATOM 1112 C CA . GLY A 1 155 ? 15.062 4.844 -14.375 1 60.84 155 GLY A CA 1
ATOM 1113 C C . GLY A 1 155 ? 15.836 3.775 -13.625 1 60.84 155 GLY A C 1
ATOM 1114 O O . GLY A 1 155 ? 16.969 3.459 -13.977 1 60.84 155 GLY A O 1
ATOM 1115 N N . LEU A 1 156 ? 15.266 3.527 -12.539 1 59.91 156 LEU A N 1
ATOM 1116 C CA . LEU A 1 156 ? 15.875 2.396 -11.844 1 59.91 156 LEU A CA 1
ATOM 1117 C C . LEU A 1 156 ? 15.68 1.105 -12.633 1 59.91 156 LEU A C 1
ATOM 1119 O O . LEU A 1 156 ? 14.68 0.948 -13.336 1 59.91 156 LEU A O 1
ATOM 1123 N N . LEU B 1 1 ? -20.656 -4.719 2.857 1 88.5 1 LEU B N 1
ATOM 1124 C CA . LEU B 1 1 ? -19.75 -4.77 1.709 1 88.5 1 LEU B CA 1
ATOM 1125 C C . LEU B 1 1 ? -18.391 -5.336 2.107 1 88.5 1 LEU B C 1
ATOM 1127 O O . LEU B 1 1 ? -17.859 -4.996 3.164 1 88.5 1 LEU B O 1
ATOM 1131 N N . ASN B 1 2 ? -17.875 -6.359 1.266 1 93.69 2 ASN B N 1
ATOM 1132 C CA . ASN B 1 2 ? -16.609 -7.012 1.555 1 93.69 2 ASN B CA 1
ATOM 1133 C C . ASN B 1 2 ? -15.578 -6.73 0.468 1 93.69 2 ASN B C 1
ATOM 1135 O O . ASN B 1 2 ? -15.93 -6.398 -0.663 1 93.69 2 ASN B O 1
ATOM 1139 N N . LEU B 1 3 ? -14.375 -6.793 0.862 1 95.69 3 LEU B N 1
ATOM 1140 C CA . LEU B 1 3 ? -13.281 -6.613 -0.087 1 95.69 3 LEU B CA 1
ATOM 1141 C C . LEU B 1 3 ? -12.992 -7.914 -0.829 1 95.69 3 LEU B C 1
ATOM 1143 O O . LEU B 1 3 ? -12.844 -8.969 -0.207 1 95.69 3 LEU B O 1
ATOM 1147 N N . ASN B 1 4 ? -13 -7.836 -2.1 1 96.81 4 ASN B N 1
ATOM 1148 C CA . ASN B 1 4 ? -12.562 -8.938 -2.943 1 96.81 4 ASN B CA 1
ATOM 1149 C C . ASN B 1 4 ? -11.172 -8.672 -3.527 1 96.81 4 ASN B C 1
ATOM 1151 O O . ASN B 1 4 ? -10.891 -7.566 -3.99 1 96.81 4 ASN B O 1
ATOM 1155 N N . VAL B 1 5 ? -10.32 -9.688 -3.426 1 97.06 5 VAL B N 1
ATOM 1156 C CA . VAL B 1 5 ? -8.984 -9.531 -3.996 1 97.06 5 VAL B CA 1
ATOM 1157 C C . VAL B 1 5 ? -8.594 -10.805 -4.742 1 97.06 5 VAL B C 1
ATOM 1159 O O . VAL B 1 5 ? -8.953 -11.906 -4.328 1 97.06 5 VAL B O 1
ATOM 1162 N N . THR B 1 6 ? -7.863 -10.633 -5.816 1 98.12 6 THR B N 1
ATOM 1163 C CA . THR B 1 6 ? -7.199 -11.781 -6.43 1 98.12 6 THR B CA 1
ATOM 1164 C C . THR B 1 6 ? -6.121 -12.336 -5.504 1 98.12 6 THR B C 1
ATOM 1166 O O . THR B 1 6 ? -5.363 -11.578 -4.898 1 98.12 6 THR B O 1
ATOM 1169 N N . ALA B 1 7 ? -6.129 -13.648 -5.359 1 98.75 7 ALA B N 1
ATOM 1170 C CA . ALA B 1 7 ? -5.133 -14.305 -4.516 1 98.75 7 ALA B CA 1
ATOM 1171 C C . ALA B 1 7 ? -4.363 -15.367 -5.301 1 98.75 7 ALA B C 1
ATOM 1173 O O . ALA B 1 7 ? -4.953 -16.094 -6.102 1 98.75 7 ALA B O 1
ATOM 1174 N N . ILE B 1 8 ? -3.078 -15.312 -5.164 1 98.88 8 ILE B N 1
ATOM 1175 C CA . ILE B 1 8 ? -2.27 -16.469 -5.531 1 98.88 8 ILE B CA 1
ATOM 1176 C C . ILE B 1 8 ? -2.24 -17.469 -4.375 1 98.88 8 ILE B C 1
ATOM 1178 O O . ILE B 1 8 ? -1.539 -17.25 -3.383 1 98.88 8 ILE B O 1
ATOM 1182 N N . SER B 1 9 ? -2.988 -18.453 -4.512 1 98.56 9 SER B N 1
ATOM 1183 C CA . SER B 1 9 ? -3.16 -19.484 -3.496 1 98.56 9 SER B CA 1
ATOM 1184 C C . SER B 1 9 ? -2.461 -20.781 -3.898 1 98.56 9 SER B C 1
ATOM 1186 O O . SER B 1 9 ? -1.551 -20.766 -4.73 1 98.56 9 SER B O 1
ATOM 1188 N N . ALA B 1 10 ? -2.76 -21.844 -3.213 1 98.62 10 ALA B N 1
ATOM 1189 C CA . ALA B 1 10 ? -2.168 -23.141 -3.561 1 98.62 10 ALA B CA 1
ATOM 1190 C C . ALA B 1 10 ? -3.131 -24.281 -3.256 1 98.62 10 ALA B C 1
ATOM 1192 O O . ALA B 1 10 ? -3.92 -24.203 -2.312 1 98.62 10 ALA B O 1
ATOM 1193 N N . ALA B 1 11 ? -3.127 -25.234 -4.02 1 98 11 ALA B N 1
ATOM 1194 C CA . ALA B 1 11 ? -3.807 -26.516 -3.842 1 98 11 ALA B CA 1
ATOM 1195 C C . ALA B 1 11 ? -3.008 -27.641 -4.469 1 98 11 ALA B C 1
ATOM 1197 O O . ALA B 1 11 ? -2.459 -27.5 -5.562 1 98 11 ALA B O 1
ATOM 1198 N N . ASN B 1 12 ? -2.979 -28.766 -3.756 1 97.81 12 ASN B N 1
ATOM 1199 C CA . ASN B 1 12 ? -2.295 -29.953 -4.258 1 97.81 12 ASN B CA 1
ATOM 1200 C C . ASN B 1 12 ? -0.853 -29.656 -4.652 1 97.81 12 ASN B C 1
ATOM 1202 O O . ASN B 1 12 ? -0.408 -30.031 -5.738 1 97.81 12 ASN B O 1
ATOM 1206 N N . ASN B 1 13 ? -0.153 -28.891 -3.826 1 98.44 13 ASN B N 1
ATOM 1207 C CA . ASN B 1 13 ? 1.265 -28.578 -3.973 1 98.44 13 ASN B CA 1
ATOM 1208 C C . ASN B 1 13 ? 1.53 -27.75 -5.223 1 98.44 13 ASN B C 1
ATOM 1210 O O . ASN B 1 13 ? 2.617 -27.812 -5.801 1 98.44 13 ASN B O 1
ATOM 1214 N N . ALA B 1 14 ? 0.496 -27.047 -5.684 1 98.62 14 ALA B N 1
ATOM 1215 C CA . ALA B 1 14 ? 0.624 -26.172 -6.852 1 98.62 14 ALA B CA 1
ATOM 1216 C C . ALA B 1 14 ? -0.073 -24.844 -6.621 1 98.62 14 ALA B C 1
ATOM 1218 O O . ALA B 1 14 ? -1.137 -24.781 -6 1 98.62 14 ALA B O 1
ATOM 1219 N N . SER B 1 15 ? 0.514 -23.766 -7.188 1 98.81 15 SER B N 1
ATOM 1220 C CA . SER B 1 15 ? -0.124 -22.453 -7.09 1 98.81 15 SER B CA 1
ATOM 1221 C C . SER B 1 15 ? -1.441 -22.422 -7.855 1 98.81 15 SER B C 1
ATOM 1223 O O . SER B 1 15 ? -1.574 -23.062 -8.898 1 98.81 15 SER B O 1
ATOM 1225 N N . THR B 1 16 ? -2.373 -21.766 -7.363 1 98.75 16 THR B N 1
ATOM 1226 C CA . THR B 1 16 ? -3.662 -21.5 -7.992 1 98.75 16 THR B CA 1
ATOM 1227 C C . THR B 1 16 ? -4 -20.016 -7.934 1 98.75 16 THR B C 1
ATOM 1229 O O . THR B 1 16 ? -3.438 -19.266 -7.125 1 98.75 16 THR B O 1
ATOM 1232 N N . LEU B 1 17 ? -4.809 -19.578 -8.891 1 98.81 17 LEU B N 1
ATOM 1233 C CA . LEU B 1 17 ? -5.418 -18.266 -8.805 1 98.81 17 LEU B CA 1
ATOM 1234 C C . LEU B 1 17 ? -6.863 -18.359 -8.312 1 98.81 17 LEU B C 1
ATOM 1236 O O . LEU B 1 17 ? -7.633 -19.188 -8.82 1 98.81 17 LEU B O 1
ATOM 1240 N N . GLU B 1 18 ? -7.129 -17.578 -7.348 1 98.56 18 GLU B N 1
ATOM 1241 C CA . GLU B 1 18 ? -8.477 -17.531 -6.777 1 98.56 18 GLU B CA 1
ATOM 1242 C C . GLU B 1 18 ? -8.93 -16.094 -6.539 1 98.56 18 GLU B C 1
ATOM 1244 O O . GLU B 1 18 ? -8.102 -15.203 -6.348 1 98.56 18 GLU B O 1
ATOM 1249 N N . CYS B 1 19 ? -10.25 -15.922 -6.633 1 98.31 19 CYS B N 1
ATOM 1250 C CA . CYS B 1 19 ? -10.828 -14.68 -6.125 1 98.31 19 CYS B CA 1
ATOM 1251 C C . CYS B 1 19 ? -11.32 -14.859 -4.695 1 98.31 19 CYS B C 1
ATOM 1253 O O . CYS B 1 19 ? -12.273 -15.602 -4.449 1 98.31 19 CYS B O 1
ATOM 1255 N N . TRP B 1 20 ? -10.656 -14.141 -3.738 1 98.25 20 TRP B N 1
ATOM 1256 C CA . TRP B 1 20 ? -10.984 -14.203 -2.318 1 98.25 20 TRP B CA 1
ATOM 1257 C C . TRP B 1 20 ? -11.914 -13.062 -1.926 1 98.25 20 TRP B C 1
ATOM 1259 O O . TRP B 1 20 ? -11.742 -11.922 -2.375 1 98.25 20 TRP B O 1
ATOM 1269 N N . GLN B 1 21 ? -12.93 -13.328 -1.126 1 97.25 21 GLN B N 1
ATOM 1270 C CA . GLN B 1 21 ? -13.688 -12.312 -0.411 1 97.25 21 GLN B CA 1
ATOM 1271 C C . GLN B 1 21 ? -13.344 -12.312 1.075 1 97.25 21 GLN B C 1
ATOM 1273 O O . GLN B 1 21 ? -13.516 -13.32 1.763 1 97.25 21 GLN B O 1
ATOM 1278 N N . MET B 1 22 ? -12.75 -11.148 1.502 1 97.06 22 MET B N 1
ATOM 1279 C CA . MET B 1 22 ? -12.516 -11.031 2.939 1 97.06 22 MET B CA 1
ATOM 1280 C C . MET B 1 22 ? -13.82 -11.188 3.715 1 97.06 22 MET B C 1
ATOM 1282 O O . MET B 1 22 ? -14.836 -10.594 3.346 1 97.06 22 MET B O 1
ATOM 1286 N N . THR B 1 23 ? -13.703 -11.969 4.793 1 97.12 23 THR B N 1
ATOM 1287 C CA . THR B 1 23 ? -14.953 -12.258 5.5 1 97.12 23 THR B CA 1
ATOM 1288 C C . THR B 1 23 ? -15.359 -11.086 6.383 1 97.12 23 THR B C 1
ATOM 1290 O O . THR B 1 23 ? -16.547 -10.906 6.676 1 97.12 23 THR B O 1
ATOM 1293 N N . THR B 1 24 ? -14.438 -10.367 6.898 1 95.19 24 THR B N 1
ATOM 1294 C CA . THR B 1 24 ? -14.75 -9.156 7.637 1 95.19 24 THR B CA 1
ATOM 1295 C C . THR B 1 24 ? -15.266 -8.07 6.695 1 95.19 24 THR B C 1
ATOM 1297 O O . THR B 1 24 ? -14.609 -7.727 5.711 1 95.19 24 THR B O 1
ATOM 1300 N N . PRO B 1 25 ? -16.438 -7.508 6.949 1 94.75 25 P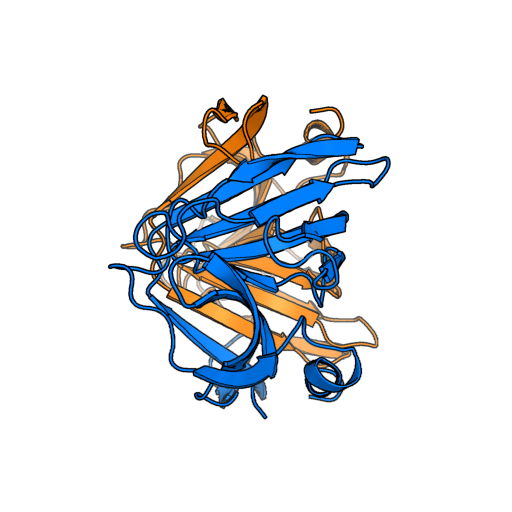RO B N 1
ATOM 1301 C CA . PRO B 1 25 ? -16.953 -6.441 6.086 1 94.75 25 PRO B CA 1
ATOM 1302 C C . PRO B 1 25 ? -16.312 -5.086 6.379 1 94.75 25 PRO B C 1
ATOM 1304 O O . PRO B 1 25 ? -15.711 -4.895 7.441 1 94.75 25 PRO B O 1
ATOM 1307 N N . PHE B 1 26 ? -16.484 -4.219 5.398 1 95.94 26 PHE B N 1
ATOM 1308 C CA . PHE B 1 26 ? -16.156 -2.826 5.672 1 95.94 26 PHE B CA 1
ATOM 1309 C C . PHE B 1 26 ? -17 -2.279 6.809 1 95.94 26 PHE B C 1
ATOM 1311 O O . PHE B 1 26 ? -18.156 -2.676 6.969 1 95.94 26 PHE B O 1
ATOM 1318 N N . SER B 1 27 ? -16.391 -1.493 7.586 1 95.88 27 SER B N 1
ATOM 1319 C CA . SER B 1 27 ? -17.109 -0.718 8.594 1 95.88 27 SER B CA 1
ATOM 1320 C C . SER B 1 27 ? -17 0.778 8.312 1 95.88 27 SER B C 1
ATOM 1322 O O . SER B 1 27 ? -16.172 1.211 7.523 1 95.88 27 SER B O 1
ATOM 1324 N N . ILE B 1 28 ? -17.906 1.514 8.93 1 95.81 28 ILE B N 1
ATOM 1325 C CA . ILE B 1 28 ? -17.828 2.967 8.82 1 95.81 28 ILE B CA 1
ATOM 1326 C C . ILE B 1 28 ? -16.828 3.512 9.836 1 95.81 28 ILE B C 1
ATOM 1328 O O . ILE B 1 28 ? -16.969 3.271 11.039 1 95.81 28 ILE B O 1
ATOM 1332 N N . SER B 1 29 ? -15.844 4.137 9.328 1 96 29 SER B N 1
ATOM 1333 C CA . SER B 1 29 ? -14.789 4.672 10.188 1 96 29 SER B CA 1
ATOM 1334 C C . SER B 1 29 ? -15.336 5.75 11.125 1 96 29 SER B C 1
ATOM 1336 O O . SER B 1 29 ? -16.141 6.582 10.711 1 96 29 SER B O 1
ATOM 1338 N N . THR B 1 30 ? -14.828 5.75 12.367 1 96 30 THR B N 1
ATOM 1339 C CA . THR B 1 30 ? -15.133 6.816 13.312 1 96 30 THR B CA 1
ATOM 1340 C C . THR B 1 30 ? -13.867 7.598 13.672 1 96 30 THR B C 1
ATOM 1342 O O . THR B 1 30 ? -13.898 8.469 14.539 1 96 30 THR B O 1
ATOM 1345 N N . THR B 1 31 ? -12.805 7.242 13.07 1 95.25 31 THR B N 1
ATOM 1346 C CA . THR B 1 31 ? -11.531 7.895 13.328 1 95.25 31 THR B CA 1
ATOM 1347 C C . THR B 1 31 ? -11.469 9.266 12.648 1 95.25 31 THR B C 1
ATOM 1349 O O . THR B 1 31 ? -11.805 9.391 11.469 1 95.25 31 THR B O 1
ATOM 1352 N N . SER B 1 32 ? -10.984 10.289 13.438 1 95.56 32 SER B N 1
ATOM 1353 C CA . SER B 1 32 ? -10.836 11.617 12.859 1 95.56 32 SER B CA 1
ATOM 1354 C C . SER B 1 32 ? -9.992 11.586 11.594 1 95.56 32 SER B C 1
ATOM 1356 O O . SER B 1 32 ? -8.977 10.891 11.539 1 95.56 32 SER B O 1
ATOM 1358 N N . GLY B 1 33 ? -10.336 12.336 10.555 1 96.25 33 GLY B N 1
ATOM 1359 C CA . GLY B 1 33 ? -9.656 12.383 9.273 1 96.25 33 GLY B CA 1
ATOM 1360 C C . GLY B 1 33 ? -10.297 11.484 8.227 1 96.25 33 GLY B C 1
ATOM 1361 O O . GLY B 1 33 ? -10.109 11.688 7.027 1 96.25 33 GLY B O 1
ATOM 1362 N N . THR B 1 34 ? -10.961 10.375 8.711 1 97.19 34 THR B N 1
ATOM 1363 C CA . THR B 1 34 ? -11.617 9.445 7.793 1 97.19 34 THR B CA 1
ATOM 1364 C C . THR B 1 34 ? -13.039 9.133 8.258 1 97.19 34 THR B C 1
ATOM 1366 O O . THR B 1 34 ? -13.641 8.148 7.824 1 97.19 34 THR B O 1
ATOM 1369 N N . ALA B 1 35 ? -13.531 9.93 9.195 1 97.06 35 ALA B N 1
ATOM 1370 C CA . ALA B 1 35 ? -14.852 9.664 9.758 1 97.06 35 ALA B CA 1
ATOM 1371 C C . ALA B 1 35 ? -15.922 9.633 8.672 1 97.06 35 ALA B C 1
ATOM 1373 O O . ALA B 1 35 ? -15.961 10.523 7.812 1 97.06 35 ALA B O 1
ATOM 1374 N N . GLY B 1 36 ? -16.75 8.516 8.75 1 95.62 36 GLY B N 1
ATOM 1375 C CA . GLY B 1 36 ? -17.828 8.398 7.785 1 95.62 36 GLY B CA 1
ATOM 1376 C C . GLY B 1 36 ? -17.438 7.613 6.543 1 95.62 36 GLY B C 1
ATOM 1377 O O . GLY B 1 36 ? -18.297 7.246 5.742 1 95.62 36 GLY B O 1
ATOM 1378 N N . SER B 1 37 ? -16.156 7.336 6.359 1 96.44 37 SER B N 1
ATOM 1379 C CA . SER B 1 37 ? -15.695 6.57 5.211 1 96.44 37 SER B CA 1
ATOM 1380 C C . SER B 1 37 ? -15.719 5.07 5.496 1 96.44 37 SER B C 1
ATOM 1382 O O . SER B 1 37 ? -15.844 4.656 6.652 1 96.44 37 SER B O 1
ATOM 1384 N N . ALA B 1 38 ? -15.641 4.285 4.465 1 96.25 38 ALA B N 1
ATOM 1385 C CA . ALA B 1 38 ? -15.562 2.836 4.613 1 96.25 38 ALA B CA 1
ATOM 1386 C C . ALA B 1 38 ? -14.141 2.396 4.953 1 96.25 38 ALA B C 1
ATOM 1388 O O . ALA B 1 38 ? -13.18 2.807 4.293 1 96.25 38 ALA B O 1
ATOM 1389 N N . SER B 1 39 ? -14 1.625 5.957 1 96.69 39 SER B N 1
ATOM 1390 C CA . SER B 1 39 ? -12.695 1.141 6.398 1 96.69 39 SER B CA 1
ATOM 1391 C C . SER B 1 39 ? -12.734 -0.352 6.703 1 96.69 39 SER B C 1
ATOM 1393 O O . SER B 1 39 ? -13.75 -0.87 7.164 1 96.69 39 SER B O 1
ATOM 1395 N N . LEU B 1 40 ? -11.633 -1 6.387 1 96.5 40 LEU B N 1
ATOM 1396 C CA . LEU B 1 40 ? -11.477 -2.428 6.645 1 96.5 40 LEU B CA 1
ATOM 1397 C C . LEU B 1 40 ? -10.117 -2.721 7.27 1 96.5 40 LEU B C 1
ATOM 1399 O O . LEU B 1 40 ? -9.078 -2.408 6.68 1 96.5 40 LEU B O 1
ATOM 1403 N N . ASP B 1 41 ? -10.133 -3.275 8.438 1 96.69 41 ASP B N 1
ATOM 1404 C CA . ASP B 1 41 ? -8.914 -3.785 9.055 1 96.69 41 ASP B CA 1
ATOM 1405 C C . ASP B 1 41 ? -8.492 -5.113 8.43 1 96.69 41 ASP B C 1
ATOM 1407 O O . ASP B 1 41 ? -9.211 -6.109 8.531 1 96.69 41 ASP B O 1
ATOM 1411 N N . LEU B 1 42 ? -7.328 -5.16 7.801 1 97.31 42 LEU B N 1
ATOM 1412 C CA . LEU B 1 42 ? -6.867 -6.352 7.098 1 97.31 42 LEU B CA 1
ATOM 1413 C C . LEU B 1 42 ? -5.949 -7.184 7.984 1 97.31 42 LEU B C 1
ATOM 1415 O O . LEU B 1 42 ? -5.449 -8.227 7.559 1 97.31 42 LEU B O 1
ATOM 1419 N N . GLY B 1 43 ? -5.695 -6.648 9.219 1 96.94 43 GLY B N 1
ATOM 1420 C CA . GLY B 1 43 ? -4.992 -7.445 10.219 1 96.94 43 GLY B CA 1
ATOM 1421 C C . GLY B 1 43 ? -3.549 -7.016 10.406 1 96.94 43 GLY B C 1
ATOM 1422 O O . GLY B 1 43 ? -3.102 -6.035 9.812 1 96.94 43 GLY B O 1
ATOM 1423 N N . ASP B 1 44 ? -2.873 -7.797 11.297 1 98.25 44 ASP B N 1
ATOM 1424 C CA . ASP B 1 44 ? -1.492 -7.492 11.656 1 98.25 44 ASP B CA 1
ATOM 1425 C C . ASP B 1 44 ? -0.533 -7.848 10.523 1 98.25 44 ASP B C 1
ATOM 1427 O O . ASP B 1 44 ? -0.671 -8.898 9.891 1 98.25 44 ASP B O 1
ATOM 1431 N N . VAL B 1 45 ? 0.392 -6.969 10.266 1 98.75 45 VAL B N 1
ATOM 1432 C CA . VAL B 1 45 ? 1.446 -7.176 9.281 1 98.75 45 VAL B CA 1
ATOM 1433 C C . VAL B 1 45 ? 2.811 -6.938 9.922 1 98.75 45 VAL B C 1
ATOM 1435 O O . VAL B 1 45 ? 2.893 -6.496 11.07 1 98.75 45 VAL B O 1
ATOM 1438 N N . SER B 1 46 ? 3.846 -7.309 9.227 1 98.25 46 SER B N 1
ATOM 1439 C CA . SER B 1 46 ? 5.137 -7.402 9.906 1 98.25 46 SER B CA 1
ATOM 1440 C C . SER B 1 46 ? 6.105 -6.34 9.391 1 98.25 46 SER B C 1
ATOM 1442 O O . SER B 1 46 ? 6.828 -5.723 10.172 1 98.25 46 SER B O 1
ATOM 1444 N N . ASN B 1 47 ? 6.168 -6.164 8.172 1 97.94 47 ASN B N 1
ATOM 1445 C CA . ASN B 1 47 ? 7.152 -5.293 7.539 1 97.94 47 ASN B CA 1
ATOM 1446 C C . ASN B 1 47 ? 6.59 -4.641 6.277 1 97.94 47 ASN B C 1
ATOM 1448 O O . ASN B 1 47 ? 5.582 -5.094 5.738 1 97.94 47 ASN B O 1
ATOM 1452 N N . LEU B 1 48 ? 7.16 -3.516 5.93 1 98.5 48 LEU B N 1
ATOM 1453 C CA . LEU B 1 48 ? 6.816 -2.85 4.68 1 98.5 48 LEU B CA 1
ATOM 1454 C C . LEU B 1 48 ? 8.039 -2.742 3.77 1 98.5 48 LEU B C 1
ATOM 1456 O O . LEU B 1 48 ? 9.047 -2.137 4.145 1 98.5 48 LEU B O 1
ATOM 1460 N N . THR B 1 49 ? 7.988 -3.385 2.605 1 97.94 49 THR B N 1
ATOM 1461 C CA . THR B 1 49 ? 9.039 -3.287 1.602 1 97.94 49 THR B CA 1
ATOM 1462 C C . THR B 1 49 ? 8.539 -2.559 0.359 1 97.94 49 THR B C 1
ATOM 1464 O O . THR B 1 49 ? 7.445 -2.844 -0.134 1 97.94 49 THR B O 1
ATOM 1467 N N . TYR B 1 50 ? 9.258 -1.595 -0.048 1 96.81 50 TYR B N 1
ATOM 1468 C CA . TYR B 1 50 ? 9.023 -0.819 -1.261 1 96.81 50 TYR B CA 1
ATOM 1469 C C . TYR B 1 50 ? 9.883 -1.328 -2.41 1 96.81 50 TYR B C 1
ATOM 1471 O O . TYR B 1 50 ? 11.117 -1.33 -2.316 1 96.81 50 TYR B O 1
ATOM 1479 N N . THR B 1 51 ? 9.258 -1.724 -3.537 1 96.81 51 THR B N 1
ATOM 1480 C CA . THR B 1 51 ? 9.992 -2.338 -4.633 1 96.81 51 THR B CA 1
ATOM 1481 C C . THR B 1 51 ? 9.703 -1.62 -5.949 1 96.81 51 THR B C 1
ATOM 1483 O O . THR B 1 51 ? 8.547 -1.317 -6.258 1 96.81 51 THR B O 1
ATOM 1486 N N . VAL B 1 52 ? 10.719 -1.306 -6.691 1 96 52 VAL B N 1
ATOM 1487 C CA . VAL B 1 52 ? 10.609 -0.749 -8.039 1 96 52 VAL B CA 1
ATOM 1488 C C . VAL B 1 52 ? 11.133 -1.757 -9.055 1 96 52 VAL B C 1
ATOM 1490 O O . VAL B 1 52 ? 12.336 -2.037 -9.102 1 96 52 VAL B O 1
ATOM 1493 N N . LEU B 1 53 ? 10.234 -2.293 -9.859 1 96.69 53 LEU B N 1
ATOM 1494 C CA . LEU B 1 53 ? 10.578 -3.277 -10.875 1 96.69 53 LEU B CA 1
ATOM 1495 C C . LEU B 1 53 ? 10.766 -2.609 -12.234 1 96.69 53 LEU B C 1
ATOM 1497 O O . LEU B 1 53 ? 9.938 -1.798 -12.656 1 96.69 53 LEU B O 1
ATOM 1501 N N . PRO B 1 54 ? 11.828 -2.934 -12.961 1 95 54 PRO B N 1
ATOM 1502 C CA . PRO B 1 54 ? 12.062 -2.281 -14.25 1 95 54 PRO B CA 1
ATOM 1503 C C . PRO B 1 54 ? 10.977 -2.584 -15.273 1 95 54 PRO B C 1
ATOM 1505 O O . PRO B 1 54 ? 10.195 -3.527 -15.102 1 95 54 PRO B O 1
ATOM 1508 N N . ALA B 1 55 ? 10.977 -1.707 -16.297 1 94.69 55 ALA B N 1
ATOM 1509 C CA . ALA B 1 55 ? 10.117 -1.987 -17.438 1 94.69 55 ALA B CA 1
ATOM 1510 C C . ALA B 1 55 ? 10.461 -3.338 -18.062 1 94.69 55 ALA B C 1
ATOM 1512 O O . ALA B 1 55 ? 11.625 -3.729 -18.125 1 94.69 55 ALA B O 1
ATOM 1513 N N . ALA B 1 56 ? 9.359 -3.996 -18.5 1 96.31 56 ALA B N 1
ATOM 1514 C CA . ALA B 1 56 ? 9.516 -5.258 -19.219 1 96.31 56 ALA B CA 1
ATOM 1515 C C . ALA B 1 56 ? 10.281 -6.277 -18.391 1 96.31 56 ALA B C 1
ATOM 1517 O O . ALA B 1 56 ? 11.172 -6.969 -18.906 1 96.31 56 ALA B O 1
ATOM 1518 N N . TYR B 1 57 ? 10.023 -6.332 -17.172 1 97.56 57 TYR B N 1
ATOM 1519 C CA . TYR B 1 57 ? 10.711 -7.195 -16.219 1 97.56 57 TYR B CA 1
ATOM 1520 C C . TYR B 1 57 ? 10.016 -8.547 -16.109 1 97.56 57 TYR B C 1
ATOM 1522 O O . TYR B 1 57 ? 8.781 -8.625 -16.125 1 97.56 57 TYR B O 1
ATOM 1530 N N . ASP B 1 58 ? 10.789 -9.547 -16.062 1 98.5 58 ASP B N 1
ATOM 1531 C CA . ASP B 1 58 ? 10.312 -10.906 -15.82 1 98.5 58 ASP B CA 1
ATOM 1532 C C . ASP B 1 58 ? 10.844 -11.445 -14.492 1 98.5 58 ASP B C 1
ATOM 1534 O O . ASP B 1 58 ? 12.039 -11.75 -14.375 1 98.5 58 ASP B O 1
ATOM 1538 N N . GLY B 1 59 ? 9.984 -11.617 -13.508 1 98.38 59 GLY B N 1
ATOM 1539 C CA . GLY B 1 59 ? 10.375 -12.102 -12.188 1 98.38 59 GLY B CA 1
ATOM 1540 C C . GLY B 1 59 ? 10.648 -13.594 -12.164 1 98.38 59 GLY B C 1
ATOM 1541 O O . GLY B 1 59 ? 11.078 -14.133 -11.141 1 98.38 59 GLY B O 1
ATOM 1542 N N . GLY B 1 60 ? 10.359 -14.25 -13.25 1 98.19 60 GLY B N 1
ATOM 1543 C CA . GLY B 1 60 ? 10.555 -15.688 -13.32 1 98.19 60 GLY B CA 1
ATOM 1544 C C . GLY B 1 60 ? 9.602 -16.469 -12.438 1 98.19 60 GLY B C 1
ATOM 1545 O O . GLY B 1 60 ? 8.695 -15.891 -11.836 1 98.19 60 GLY B O 1
ATOM 1546 N N . LEU B 1 61 ? 9.758 -17.75 -12.523 1 98.5 61 LEU B N 1
ATOM 1547 C CA . LEU B 1 61 ? 9.008 -18.641 -11.633 1 98.5 61 LEU B CA 1
ATOM 1548 C C . LEU B 1 61 ? 9.523 -18.547 -10.203 1 98.5 61 LEU B C 1
ATOM 1550 O O . LEU B 1 61 ? 10.734 -18.594 -9.969 1 98.5 61 LEU B O 1
ATOM 1554 N N . HIS B 1 62 ? 8.609 -18.375 -9.242 1 98.81 62 HIS B N 1
ATOM 1555 C CA . HIS B 1 62 ? 9 -18.234 -7.844 1 98.81 62 HIS B CA 1
ATOM 1556 C C . HIS B 1 62 ? 7.805 -18.453 -6.918 1 98.81 62 HIS B C 1
ATOM 1558 O O . HIS B 1 62 ? 6.656 -18.453 -7.371 1 98.81 62 HIS B O 1
ATOM 1564 N N . ASN B 1 63 ? 8.07 -18.766 -5.668 1 98.81 63 ASN B N 1
ATOM 1565 C CA . ASN B 1 63 ? 7.066 -18.734 -4.609 1 98.81 63 ASN B CA 1
ATOM 1566 C C . ASN B 1 63 ? 7.055 -17.375 -3.895 1 98.81 63 ASN B C 1
ATOM 1568 O O . ASN B 1 63 ? 8.055 -16.656 -3.891 1 98.81 63 ASN B O 1
ATOM 1572 N N . ALA B 1 64 ? 5.844 -17.031 -3.396 1 98.62 64 ALA B N 1
ATOM 1573 C CA . ALA B 1 64 ? 5.867 -15.953 -2.412 1 98.62 64 ALA B CA 1
ATOM 1574 C C . ALA B 1 64 ? 6.781 -16.297 -1.241 1 98.62 64 ALA B C 1
ATOM 1576 O O . ALA B 1 64 ? 6.703 -17.391 -0.686 1 98.62 64 ALA B O 1
ATOM 1577 N N . PRO B 1 65 ? 7.695 -15.359 -0.889 1 98 65 PRO B N 1
ATOM 1578 C CA . PRO B 1 65 ? 8.578 -15.664 0.238 1 98 65 PRO B CA 1
ATOM 1579 C C . PRO B 1 65 ? 7.828 -15.773 1.562 1 98 65 PRO B C 1
ATOM 1581 O O . PRO B 1 65 ? 8.297 -16.453 2.484 1 98 65 PRO B O 1
ATOM 1584 N N . HIS B 1 66 ? 6.715 -15.109 1.711 1 98.12 66 HIS B N 1
ATOM 1585 C CA . HIS B 1 66 ? 5.781 -15.117 2.832 1 98.12 66 HIS B CA 1
ATOM 1586 C C . HIS B 1 66 ? 4.34 -14.969 2.35 1 98.12 66 HIS B C 1
ATOM 1588 O O . HIS B 1 66 ? 4.098 -14.492 1.239 1 98.12 66 HIS B O 1
ATOM 1594 N N . ALA B 1 67 ? 3.416 -15.477 3.244 1 98.75 67 ALA B N 1
ATOM 1595 C CA . ALA B 1 67 ? 2.055 -15 3.02 1 98.75 67 ALA B CA 1
ATOM 1596 C C . ALA B 1 67 ? 1.972 -13.484 3.168 1 98.75 67 ALA B C 1
ATOM 1598 O O . ALA B 1 67 ? 2.328 -12.938 4.215 1 98.75 67 ALA B O 1
ATOM 1599 N N . GLN B 1 68 ? 1.483 -12.805 2.131 1 98.88 68 GLN B N 1
ATOM 1600 C CA . GLN B 1 68 ? 1.645 -11.359 2.182 1 98.88 68 GLN B CA 1
ATOM 1601 C C . GLN B 1 68 ? 0.658 -10.664 1.247 1 98.88 68 GLN B C 1
ATOM 1603 O O . GLN B 1 68 ? 0.246 -11.234 0.235 1 98.88 68 GLN B O 1
ATOM 1608 N N . TRP B 1 69 ? 0.296 -9.469 1.646 1 98.81 69 TRP B N 1
ATOM 1609 C CA . TRP B 1 69 ? -0.309 -8.523 0.71 1 98.81 69 TRP B CA 1
ATOM 1610 C C . TRP B 1 69 ? 0.735 -7.969 -0.251 1 98.81 69 TRP B C 1
ATOM 1612 O O . TRP B 1 69 ? 1.846 -7.629 0.159 1 98.81 69 TRP B O 1
ATOM 1622 N N . VAL B 1 70 ? 0.438 -7.949 -1.523 1 98.81 70 VAL B N 1
ATOM 1623 C CA . VAL B 1 70 ? 1.213 -7.234 -2.533 1 98.81 70 VAL B CA 1
ATOM 1624 C C . VAL B 1 70 ? 0.347 -6.156 -3.18 1 98.81 70 VAL B C 1
ATOM 1626 O O . VAL B 1 70 ? -0.726 -6.449 -3.713 1 98.81 70 VAL B O 1
ATOM 1629 N N . VAL B 1 71 ? 0.811 -4.938 -3.072 1 98.25 71 VAL B N 1
ATOM 1630 C CA . VAL B 1 71 ? 0.075 -3.801 -3.617 1 98.25 71 VAL B CA 1
ATOM 1631 C C . VAL B 1 71 ? 0.847 -3.199 -4.789 1 98.25 71 VAL B C 1
ATOM 1633 O O . VAL B 1 71 ? 1.917 -2.615 -4.602 1 98.25 71 VAL B O 1
ATOM 1636 N N . PHE B 1 72 ? 0.298 -3.371 -5.949 1 97.5 72 PHE B N 1
ATOM 1637 C CA . PHE B 1 72 ? 0.867 -2.689 -7.105 1 97.5 72 PHE B CA 1
ATOM 1638 C C . PHE B 1 72 ? 0.352 -1.259 -7.199 1 97.5 72 PHE B C 1
ATOM 1640 O O . PHE B 1 72 ? -0.813 -1.032 -7.531 1 97.5 72 PHE B O 1
ATOM 1647 N N . ILE B 1 73 ? 1.242 -0.381 -6.93 1 95.06 73 ILE B N 1
ATOM 1648 C CA . ILE B 1 73 ? 0.899 1.036 -6.867 1 95.06 73 ILE B CA 1
ATOM 1649 C C . ILE B 1 73 ? 0.833 1.612 -8.281 1 95.06 73 ILE B C 1
ATOM 1651 O O . ILE B 1 73 ? -0.012 2.463 -8.57 1 95.06 73 ILE B O 1
ATOM 1655 N N . SER B 1 74 ? 1.703 1.253 -9.094 1 93.44 74 SER B N 1
ATOM 1656 C CA . SER B 1 74 ? 1.736 1.635 -10.5 1 93.44 74 SER B CA 1
ATOM 1657 C C . SER B 1 74 ? 2.217 0.482 -11.375 1 93.44 74 SER B C 1
ATOM 1659 O O . SER B 1 74 ? 2.729 -0.519 -10.867 1 93.44 74 SER B O 1
ATOM 1661 N N . GLY B 1 75 ? 2.01 0.677 -12.695 1 95 75 GLY B N 1
ATOM 1662 C CA . GLY B 1 75 ? 2.459 -0.331 -13.641 1 95 75 GLY B CA 1
ATOM 1663 C C . GLY B 1 75 ? 1.441 -1.433 -13.867 1 95 75 GLY B C 1
ATOM 1664 O O . GLY B 1 75 ? 0.234 -1.186 -13.844 1 95 75 GLY B O 1
ATOM 1665 N N . LEU B 1 76 ? 1.948 -2.625 -14.242 1 97.31 76 LEU B N 1
ATOM 1666 C CA . LEU B 1 76 ? 1.108 -3.758 -14.609 1 97.31 76 LEU B CA 1
ATOM 1667 C C . LEU B 1 76 ? 1.812 -5.078 -14.305 1 97.31 76 LEU B C 1
ATOM 1669 O O . LEU B 1 76 ? 2.957 -5.281 -14.719 1 97.31 76 LEU B O 1
ATOM 1673 N N . ALA B 1 77 ? 1.147 -5.883 -13.594 1 98.38 77 ALA B N 1
ATOM 1674 C CA . ALA B 1 77 ? 1.639 -7.238 -13.352 1 98.38 77 ALA B CA 1
ATOM 1675 C C . ALA B 1 77 ? 0.825 -8.266 -14.141 1 98.38 77 ALA B C 1
ATOM 1677 O O . ALA B 1 77 ? -0.393 -8.125 -14.273 1 98.38 77 ALA B O 1
ATOM 1678 N N . TYR B 1 78 ? 1.481 -9.164 -14.672 1 98.69 78 TYR B N 1
ATOM 1679 C CA . TYR B 1 78 ? 0.888 -10.312 -15.352 1 98.69 78 TYR B CA 1
ATOM 1680 C C . TYR B 1 78 ? 1.31 -11.617 -14.68 1 98.69 78 TYR B C 1
ATOM 1682 O O . TYR B 1 78 ? 2.486 -11.984 -14.711 1 98.69 78 TYR B O 1
ATOM 1690 N N . ILE B 1 79 ? 0.363 -12.344 -14.086 1 98.81 79 ILE B N 1
ATOM 1691 C CA . ILE B 1 79 ? 0.645 -13.523 -13.266 1 98.81 79 ILE B CA 1
ATOM 1692 C C . ILE B 1 79 ? 0.149 -14.781 -13.977 1 98.81 79 ILE B C 1
ATOM 1694 O O . ILE B 1 79 ? -1.001 -14.836 -14.422 1 98.81 79 ILE B O 1
ATOM 1698 N N . THR B 1 80 ? 1.026 -15.727 -14.094 1 98.75 80 THR B N 1
ATOM 1699 C CA . THR B 1 80 ? 0.684 -17 -14.695 1 98.75 80 THR B CA 1
ATOM 1700 C C . THR B 1 80 ? 1.139 -18.156 -13.805 1 98.75 80 THR B C 1
ATOM 1702 O O . THR B 1 80 ? 1.882 -17.953 -12.844 1 98.75 80 THR B O 1
ATOM 1705 N N . LEU B 1 81 ? 0.568 -19.297 -14.125 1 98.69 81 LEU B N 1
ATOM 1706 C CA . LEU B 1 81 ? 0.882 -20.516 -13.383 1 98.69 81 LEU B CA 1
ATOM 1707 C C . LEU B 1 81 ? 1.547 -21.547 -14.281 1 98.69 81 LEU B C 1
ATOM 1709 O O . LEU B 1 81 ? 1.117 -21.75 -15.414 1 98.69 81 LEU B O 1
ATOM 1713 N N . PRO B 1 82 ? 2.562 -22.188 -13.742 1 97.56 82 PRO B N 1
ATOM 1714 C CA . PRO B 1 82 ? 3.234 -23.172 -14.586 1 97.56 82 PRO B CA 1
ATOM 1715 C C . PRO B 1 82 ? 2.395 -24.438 -14.805 1 97.56 82 PRO B C 1
ATOM 1717 O O . PRO B 1 82 ? 2.535 -25.109 -15.828 1 97.56 82 PRO B O 1
ATOM 1720 N N . THR B 1 83 ? 1.517 -24.781 -13.922 1 95.19 83 THR B N 1
ATOM 1721 C CA . THR B 1 83 ? 0.786 -26.047 -13.969 1 95.19 83 THR B CA 1
ATOM 1722 C C . THR B 1 83 ? -0.597 -25.844 -14.578 1 95.19 83 THR B C 1
ATOM 1724 O O . THR B 1 83 ? -1.31 -26.812 -14.844 1 95.19 83 THR B O 1
ATOM 1727 N N . ASN B 1 84 ? -1.077 -24.688 -14.719 1 94.38 84 ASN B N 1
ATOM 1728 C CA . ASN B 1 84 ? -2.359 -24.344 -15.328 1 94.38 84 ASN B CA 1
ATOM 1729 C C . ASN B 1 84 ? -2.232 -23.156 -16.281 1 94.38 84 ASN B C 1
ATOM 1731 O O . ASN B 1 84 ? -2.467 -22.016 -15.883 1 94.38 84 ASN B O 1
ATOM 1735 N N . THR B 1 85 ? -2.033 -23.359 -17.484 1 90.25 85 THR B N 1
ATOM 1736 C CA . THR B 1 85 ? -1.676 -22.328 -18.453 1 90.25 85 THR B CA 1
ATOM 1737 C C . THR B 1 85 ? -2.889 -21.469 -18.812 1 90.25 85 THR B C 1
ATOM 1739 O O . THR B 1 85 ? -2.746 -20.391 -19.375 1 90.25 85 THR B O 1
ATOM 1742 N N . SER B 1 86 ? -4.035 -21.953 -18.5 1 92.44 86 SER B N 1
ATOM 1743 C CA . SER B 1 86 ? -5.242 -21.188 -18.797 1 92.44 86 SER B CA 1
ATOM 1744 C C . SER B 1 86 ? -5.551 -20.188 -17.688 1 92.44 86 SER B C 1
ATOM 1746 O O . SER B 1 86 ? -6.379 -19.297 -17.875 1 92.44 86 SER B O 1
ATOM 1748 N N . ALA B 1 87 ? -4.938 -20.391 -16.562 1 94.56 87 ALA B N 1
ATOM 1749 C CA . ALA B 1 87 ? -5.121 -19.469 -15.445 1 94.56 87 ALA B CA 1
ATOM 1750 C C . ALA B 1 87 ? -4.129 -18.297 -15.539 1 94.56 87 ALA B C 1
ATOM 1752 O O . ALA B 1 87 ? -2.922 -18.516 -15.648 1 94.56 87 ALA B O 1
ATOM 1753 N N . ALA B 1 88 ? -4.625 -17.125 -15.648 1 98 88 ALA B N 1
ATOM 1754 C CA . ALA B 1 88 ? -3.785 -15.93 -15.695 1 98 88 ALA B CA 1
ATOM 1755 C C . ALA B 1 88 ? -4.508 -14.727 -15.086 1 98 88 ALA B C 1
ATOM 1757 O O . ALA B 1 88 ? -5.734 -14.727 -14.969 1 98 88 ALA B O 1
ATOM 1758 N N . ALA B 1 89 ? -3.76 -13.797 -14.641 1 97.94 89 ALA B N 1
ATOM 1759 C CA . ALA B 1 89 ? -4.316 -12.57 -14.086 1 97.94 89 ALA B CA 1
ATOM 1760 C C . ALA B 1 89 ? -3.49 -11.352 -14.5 1 97.94 89 ALA B C 1
ATOM 1762 O O . ALA B 1 89 ? -2.271 -11.336 -14.312 1 97.94 89 ALA B O 1
ATOM 1763 N N . TYR B 1 90 ? -4.141 -10.383 -15.125 1 97.31 90 TYR B N 1
ATOM 1764 C CA . TYR B 1 90 ? -3.572 -9.039 -15.227 1 97.31 90 TYR B CA 1
ATOM 1765 C C . TYR B 1 90 ? -3.947 -8.203 -14.008 1 97.31 90 TYR B C 1
ATOM 1767 O O . TYR B 1 90 ? -5.125 -8.102 -13.656 1 97.31 90 TYR B O 1
ATOM 1775 N N . VAL B 1 91 ? -2.971 -7.582 -13.359 1 97 91 VAL B N 1
ATOM 1776 C CA . VAL B 1 91 ? -3.182 -6.734 -12.188 1 97 91 VAL B CA 1
ATOM 1777 C C . VAL B 1 91 ? -2.615 -5.34 -12.453 1 97 91 VAL B C 1
ATOM 1779 O O . VAL B 1 91 ? -1.422 -5.102 -12.25 1 97 91 VAL B O 1
ATOM 1782 N N . PRO B 1 92 ? -3.482 -4.438 -12.906 1 95 92 PRO B N 1
ATOM 1783 C CA . PRO B 1 92 ? -2.99 -3.062 -13.047 1 95 92 PRO B CA 1
ATOM 1784 C C . PRO B 1 92 ? -2.701 -2.396 -11.703 1 95 92 PRO B C 1
ATOM 1786 O O . PRO B 1 92 ? -3.422 -2.623 -10.734 1 95 92 PRO B O 1
ATOM 1789 N N . GLY B 1 93 ? -1.625 -1.548 -11.688 1 93.94 93 GLY B N 1
ATOM 1790 C CA . GLY B 1 93 ? -1.394 -0.73 -10.508 1 93.94 93 GLY B CA 1
ATOM 1791 C C . GLY B 1 93 ? -2.535 0.224 -10.203 1 93.94 93 GLY B C 1
ATOM 1792 O O . GLY B 1 93 ? -3.266 0.628 -11.109 1 93.94 93 GLY B O 1
ATOM 1793 N N . GLY B 1 94 ? -2.617 0.653 -8.945 1 91.56 94 GLY B N 1
ATOM 1794 C CA . GLY B 1 94 ? -3.688 1.562 -8.57 1 91.56 94 GLY B CA 1
ATOM 1795 C C . GLY B 1 94 ? -4.848 0.863 -7.883 1 91.56 94 GLY B C 1
ATOM 1796 O O . GLY B 1 94 ? -4.645 -0.039 -7.07 1 91.56 94 GLY B O 1
ATOM 1797 N N . GLU B 1 95 ? -6.062 1.253 -8.125 1 86.06 95 GLU B N 1
ATOM 1798 C CA . GLU B 1 95 ? -7.27 0.893 -7.395 1 86.06 95 GLU B CA 1
ATOM 1799 C C . GLU B 1 95 ? -7.453 -0.621 -7.34 1 86.06 95 GLU B C 1
ATOM 1801 O O . GLU B 1 95 ? -7.902 -1.16 -6.324 1 86.06 95 GLU B O 1
ATOM 1806 N N . PHE B 1 96 ? -7.047 -1.34 -8.289 1 86.94 96 PHE B N 1
ATOM 1807 C CA .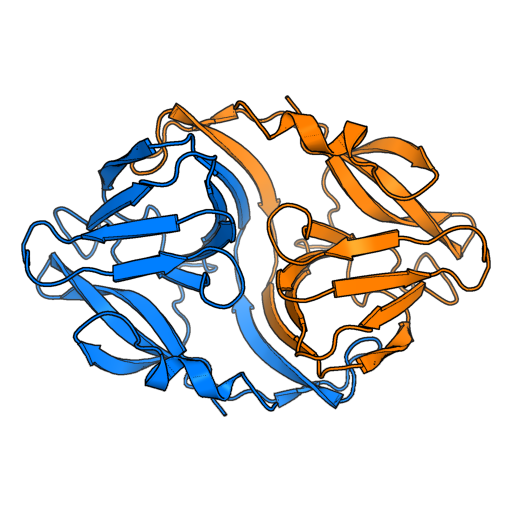 PHE B 1 96 ? -7.285 -2.775 -8.359 1 86.94 96 PHE B CA 1
ATOM 1808 C C . PHE B 1 96 ? -5.977 -3.549 -8.219 1 86.94 96 PHE B C 1
ATOM 1810 O O . PHE B 1 96 ? -5.891 -4.711 -8.617 1 86.94 96 PHE B O 1
ATOM 1817 N N . GLY B 1 97 ? -5.035 -2.869 -7.66 1 94.5 97 GLY B N 1
ATOM 1818 C CA . GLY B 1 97 ? -3.684 -3.408 -7.656 1 94.5 97 GLY B CA 1
ATOM 1819 C C . GLY B 1 97 ? -3.348 -4.168 -6.391 1 94.5 97 GLY B C 1
ATOM 1820 O O . GLY B 1 97 ? -2.188 -4.516 -6.156 1 94.5 97 GLY B O 1
ATOM 1821 N N . VAL B 1 98 ? -4.324 -4.477 -5.551 1 97 98 VAL B N 1
ATOM 1822 C CA . VAL B 1 98 ? -4.066 -5.176 -4.297 1 97 98 VAL B CA 1
ATOM 1823 C C . VAL B 1 98 ? -4.328 -6.668 -4.477 1 97 98 VAL B C 1
ATOM 1825 O O . VAL B 1 98 ? -5.43 -7.07 -4.859 1 97 98 VAL B O 1
ATOM 1828 N N . ILE B 1 99 ? -3.338 -7.496 -4.23 1 98.56 99 ILE B N 1
ATOM 1829 C CA . ILE B 1 99 ? -3.523 -8.945 -4.277 1 98.56 99 ILE B CA 1
ATOM 1830 C C . ILE B 1 99 ? -2.965 -9.578 -3.002 1 98.56 99 ILE B C 1
ATOM 1832 O O . ILE B 1 99 ? -2.295 -8.906 -2.211 1 98.56 99 ILE B O 1
ATOM 1836 N N . PHE B 1 100 ? -3.324 -10.812 -2.773 1 98.81 100 PHE B N 1
ATOM 1837 C CA . PHE B 1 100 ? -2.723 -11.586 -1.691 1 98.81 100 PHE B CA 1
ATOM 1838 C C . PHE B 1 100 ? -1.927 -12.766 -2.244 1 98.81 100 PHE B C 1
ATOM 1840 O O . PHE B 1 100 ? -2.426 -13.516 -3.084 1 98.81 100 PHE B O 1
ATOM 1847 N N . ALA B 1 101 ? -0.722 -12.875 -1.916 1 98.88 101 ALA B N 1
ATOM 1848 C CA . ALA B 1 101 ? 0.114 -14.008 -2.305 1 98.88 101 ALA B CA 1
ATOM 1849 C C . ALA B 1 101 ? 0.308 -14.969 -1.137 1 98.88 101 ALA B C 1
ATOM 1851 O O . ALA B 1 101 ? 0.903 -14.609 -0.118 1 98.88 101 ALA B O 1
ATOM 1852 N N . ALA B 1 102 ? -0.138 -16.156 -1.303 1 98.81 102 ALA B N 1
ATOM 1853 C CA . ALA B 1 102 ? -0.096 -17.125 -0.214 1 98.81 102 ALA B CA 1
ATOM 1854 C C . ALA B 1 102 ? 0.624 -18.406 -0.645 1 98.81 102 ALA B C 1
ATOM 1856 O O . ALA B 1 102 ? 0.735 -19.359 0.133 1 98.81 102 ALA B O 1
ATOM 1857 N N . ASP B 1 103 ? 1.101 -18.422 -1.871 1 98.81 103 ASP B N 1
ATOM 1858 C CA . ASP B 1 103 ? 1.663 -19.641 -2.42 1 98.81 103 ASP B CA 1
ATOM 1859 C C . ASP B 1 103 ? 3.148 -19.766 -2.084 1 98.81 103 ASP B C 1
ATOM 1861 O O . ASP B 1 103 ? 3.986 -19.891 -2.98 1 98.81 103 ASP B O 1
ATOM 1865 N N . THR B 1 104 ? 3.455 -19.828 -0.83 1 98.75 104 THR B N 1
ATOM 1866 C CA . THR B 1 104 ? 4.824 -20.016 -0.365 1 98.75 104 THR B CA 1
ATOM 1867 C C . THR B 1 104 ? 5.344 -21.391 -0.753 1 98.75 104 THR B C 1
ATOM 1869 O O . THR B 1 104 ? 4.586 -22.234 -1.238 1 98.75 104 THR B O 1
ATOM 1872 N N . ALA B 1 105 ? 6.637 -21.609 -0.495 1 98.5 105 ALA B N 1
ATOM 1873 C CA . ALA B 1 105 ? 7.277 -22.875 -0.862 1 98.5 105 ALA B CA 1
ATOM 1874 C C . ALA B 1 105 ? 6.676 -24.031 -0.083 1 98.5 105 ALA B C 1
ATOM 1876 O O . ALA B 1 105 ? 6.77 -25.188 -0.51 1 98.5 105 ALA B O 1
ATOM 1877 N N . ALA B 1 106 ? 6.09 -23.766 1.052 1 98.31 106 ALA B N 1
ATOM 1878 C CA . ALA B 1 106 ? 5.516 -24.797 1.91 1 98.31 106 ALA B CA 1
ATOM 1879 C C . ALA B 1 106 ? 4.281 -25.422 1.266 1 98.31 106 ALA B C 1
ATOM 1881 O O . ALA B 1 106 ? 3.9 -26.547 1.599 1 98.31 106 ALA B O 1
ATOM 1882 N N . VAL B 1 107 ? 3.648 -24.766 0.35 1 98.56 107 VAL B N 1
ATOM 1883 C CA . VAL B 1 107 ? 2.352 -25.266 -0.098 1 98.56 107 VAL B CA 1
ATOM 1884 C C . VAL B 1 107 ? 2.34 -25.375 -1.621 1 98.56 107 VAL B C 1
ATOM 1886 O O . VAL B 1 107 ? 1.396 -25.906 -2.203 1 98.56 107 VAL B O 1
ATOM 1889 N N . SER B 1 108 ? 3.256 -24.859 -2.273 1 98.69 108 SER B N 1
ATOM 1890 C CA . SER B 1 108 ? 3.365 -24.922 -3.729 1 98.69 108 SER B CA 1
ATOM 1891 C C . SER B 1 108 ? 4.797 -25.203 -4.164 1 98.69 108 SER B C 1
ATOM 1893 O O . SER B 1 108 ? 5.719 -24.469 -3.809 1 98.69 108 SER B O 1
ATOM 1895 N N . ALA B 1 109 ? 4.996 -26.188 -4.953 1 98.5 109 ALA B N 1
ATOM 1896 C CA . ALA B 1 109 ? 6.336 -26.625 -5.328 1 98.5 109 ALA B CA 1
ATOM 1897 C C . ALA B 1 109 ? 7 -25.641 -6.273 1 98.5 109 ALA B C 1
ATOM 1899 O O . ALA B 1 109 ? 8.172 -25.281 -6.094 1 98.5 109 ALA B O 1
ATOM 1900 N N . GLU B 1 110 ? 6.32 -25.141 -7.27 1 98.12 110 GLU B N 1
ATOM 1901 C CA . GLU B 1 110 ? 6.949 -24.375 -8.336 1 98.12 110 GLU B CA 1
ATOM 1902 C C . GLU B 1 110 ? 6.594 -22.891 -8.227 1 98.12 110 GLU B C 1
ATOM 1904 O O . GLU B 1 110 ? 7.273 -22.031 -8.805 1 98.12 110 GLU B O 1
ATOM 1909 N N . GLY B 1 111 ? 5.449 -22.578 -7.535 1 98.62 111 GLY B N 1
ATOM 1910 C CA . GLY B 1 111 ? 5.02 -21.203 -7.395 1 98.62 111 GLY B CA 1
ATOM 1911 C C . GLY B 1 111 ? 4.336 -20.656 -8.633 1 98.62 111 GLY B C 1
ATOM 1912 O O . GLY B 1 111 ? 3.543 -21.359 -9.266 1 98.62 111 GLY B O 1
ATOM 1913 N N . HIS B 1 112 ? 4.453 -19.469 -8.906 1 98.94 112 HIS B N 1
ATOM 1914 C CA . HIS B 1 112 ? 3.848 -18.734 -10.016 1 98.94 112 HIS B CA 1
ATOM 1915 C C . HIS B 1 112 ? 4.883 -17.891 -10.75 1 98.94 112 HIS B C 1
ATOM 1917 O O . HIS B 1 112 ? 6.031 -17.797 -10.312 1 98.94 112 HIS B O 1
ATOM 1923 N N . ARG B 1 113 ? 4.531 -17.453 -11.922 1 98.75 113 ARG B N 1
ATOM 1924 C CA . ARG B 1 113 ? 5.359 -16.516 -12.672 1 98.75 113 ARG B CA 1
ATOM 1925 C C . ARG B 1 113 ? 4.703 -15.133 -12.75 1 98.75 113 ARG B C 1
ATOM 1927 O O . ARG B 1 113 ? 3.518 -15.023 -13.078 1 98.75 113 ARG B O 1
ATOM 1934 N N . THR B 1 114 ? 5.383 -14.094 -12.336 1 98.75 114 THR B N 1
ATOM 1935 C CA . THR B 1 114 ? 4.91 -12.734 -12.531 1 98.75 114 THR B CA 1
ATOM 1936 C C . THR B 1 114 ? 5.801 -11.984 -13.516 1 98.75 114 THR B C 1
ATOM 1938 O O . THR B 1 114 ? 7.023 -11.945 -13.359 1 98.75 114 THR B O 1
ATOM 1941 N N . GLN B 1 115 ? 5.215 -11.5 -14.547 1 98.62 115 GLN B N 1
ATOM 1942 C CA . GLN B 1 115 ? 5.867 -10.609 -15.5 1 98.62 115 GLN B CA 1
ATOM 1943 C C . GLN B 1 115 ? 5.273 -9.203 -15.445 1 98.62 115 GLN B C 1
ATOM 1945 O O . GLN B 1 115 ? 4.137 -9.023 -15.008 1 98.62 115 GLN B O 1
ATOM 1950 N N . TYR B 1 116 ? 6.066 -8.281 -15.82 1 98.19 116 TYR B N 1
ATOM 1951 C CA . TYR B 1 116 ? 5.695 -6.871 -15.867 1 98.19 116 TYR B CA 1
ATOM 1952 C C . TYR B 1 116 ? 5.93 -6.289 -17.25 1 98.19 116 TYR B C 1
ATOM 1954 O O . TYR B 1 116 ? 6.969 -5.676 -17.516 1 98.19 116 TYR B O 1
ATOM 1962 N N . PRO B 1 117 ? 4.941 -6.371 -18.062 1 97.75 117 PRO B N 1
ATOM 1963 C CA . PRO B 1 117 ? 5.125 -6.105 -19.484 1 97.75 117 PRO B CA 1
ATOM 1964 C C . PRO B 1 117 ? 5.066 -4.617 -19.812 1 97.75 117 PRO B C 1
ATOM 1966 O O . PRO B 1 117 ? 5.258 -4.23 -20.969 1 97.75 117 PRO B O 1
ATOM 1969 N N . GLY B 1 118 ? 4.777 -3.752 -18.891 1 95.25 118 GLY B N 1
ATOM 1970 C CA . GLY B 1 118 ? 4.668 -2.328 -19.172 1 95.25 118 GLY B CA 1
ATOM 1971 C C . GLY B 1 118 ? 5.969 -1.708 -19.641 1 95.25 118 GLY B C 1
ATOM 1972 O O . GLY B 1 118 ? 7.039 -2.287 -19.453 1 95.25 118 GLY B O 1
ATOM 1973 N N . VAL B 1 119 ? 5.902 -0.526 -20.219 1 93.38 119 VAL B N 1
ATOM 1974 C CA . VAL B 1 119 ? 7.07 0.143 -20.781 1 93.38 119 VAL B CA 1
ATOM 1975 C C . VAL B 1 119 ? 7.715 1.034 -19.734 1 93.38 119 VAL B C 1
ATOM 1977 O O . VAL B 1 119 ? 8.773 1.625 -19.969 1 93.38 119 VAL B O 1
ATOM 1980 N N . THR B 1 120 ? 7.09 1.184 -18.609 1 91.94 120 THR B N 1
ATOM 1981 C CA . THR B 1 120 ? 7.66 1.907 -17.484 1 91.94 120 THR B CA 1
ATOM 1982 C C . THR B 1 120 ? 7.773 0.998 -16.266 1 91.94 120 THR B C 1
ATOM 1984 O O . THR B 1 120 ? 7.285 -0.133 -16.281 1 91.94 120 THR B O 1
ATOM 1987 N N . GLU B 1 121 ? 8.391 1.438 -15.203 1 94.31 121 GLU B N 1
ATOM 1988 C CA . GLU B 1 121 ? 8.594 0.667 -13.977 1 94.31 121 GLU B CA 1
ATOM 1989 C C . GLU B 1 121 ? 7.258 0.339 -13.312 1 94.31 121 GLU B C 1
ATOM 1991 O O . GLU B 1 121 ? 6.281 1.072 -13.477 1 94.31 121 GLU B O 1
ATOM 1996 N N . THR B 1 122 ? 7.219 -0.753 -12.672 1 95.62 122 THR B N 1
ATOM 1997 C CA . THR B 1 122 ? 6.148 -1.099 -11.734 1 95.62 122 THR B CA 1
ATOM 1998 C C . THR B 1 122 ? 6.598 -0.881 -10.297 1 95.62 122 THR B C 1
ATOM 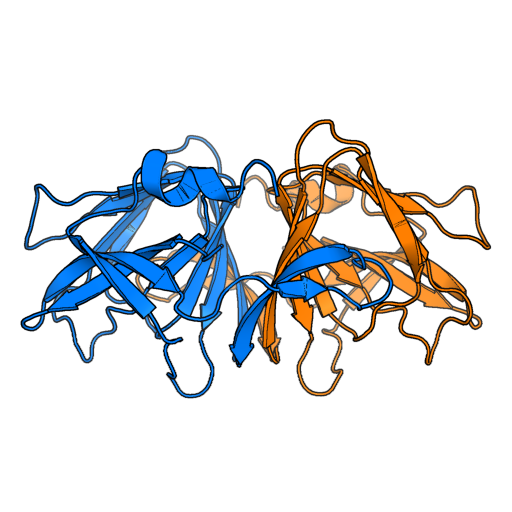2000 O O . THR B 1 122 ? 7.688 -1.312 -9.906 1 95.62 122 THR B O 1
ATOM 2003 N N . VAL B 1 123 ? 5.832 -0.125 -9.562 1 95.75 123 VAL B N 1
ATOM 2004 C CA . VAL B 1 123 ? 6.098 0.1 -8.148 1 95.75 123 VAL B CA 1
ATOM 2005 C C . VAL B 1 123 ? 5.137 -0.733 -7.301 1 95.75 123 VAL B C 1
ATOM 2007 O O . VAL B 1 123 ? 3.926 -0.73 -7.539 1 95.75 123 VAL B O 1
ATOM 2010 N N . ALA B 1 124 ? 5.723 -1.459 -6.387 1 97.5 124 ALA B N 1
ATOM 2011 C CA . ALA B 1 124 ? 4.902 -2.346 -5.562 1 97.5 124 ALA B CA 1
ATOM 2012 C C . ALA B 1 124 ? 5.32 -2.271 -4.098 1 97.5 124 ALA B C 1
ATOM 2014 O O . ALA B 1 124 ? 6.449 -1.893 -3.783 1 97.5 124 ALA B O 1
ATOM 2015 N N . LEU B 1 125 ? 4.387 -2.57 -3.248 1 98.19 125 LEU B N 1
ATOM 2016 C CA . LEU B 1 125 ? 4.621 -2.793 -1.826 1 98.19 125 LEU B CA 1
ATOM 2017 C C . LEU B 1 125 ? 4.414 -4.262 -1.465 1 98.19 125 LEU B C 1
ATOM 2019 O O . LEU B 1 125 ? 3.445 -4.883 -1.909 1 98.19 125 LEU B O 1
ATOM 2023 N N . GLN B 1 126 ? 5.336 -4.785 -0.787 1 98.56 126 GLN B N 1
ATOM 2024 C CA . GLN B 1 126 ? 5.207 -6.113 -0.2 1 98.56 126 GLN B CA 1
ATOM 2025 C C . GLN B 1 126 ? 5.016 -6.031 1.312 1 98.56 126 GLN B C 1
ATOM 2027 O O . GLN B 1 126 ? 5.832 -5.434 2.014 1 98.56 126 GLN B O 1
ATOM 2032 N N . ILE B 1 127 ? 3.961 -6.645 1.772 1 98.81 127 ILE B N 1
ATOM 2033 C CA . ILE B 1 127 ? 3.543 -6.488 3.162 1 98.81 127 ILE B CA 1
ATOM 2034 C C . ILE B 1 127 ? 3.184 -7.852 3.748 1 98.81 127 ILE B C 1
ATOM 2036 O O . ILE B 1 127 ? 2.01 -8.234 3.777 1 98.81 127 ILE B O 1
ATOM 2040 N N . PRO B 1 128 ? 4.184 -8.539 4.281 1 98.81 128 PRO B N 1
ATOM 2041 C CA . PRO B 1 128 ? 3.908 -9.836 4.898 1 98.81 128 PRO B CA 1
ATOM 2042 C C . PRO B 1 128 ? 2.951 -9.734 6.086 1 98.81 128 PRO B C 1
ATOM 2044 O O . PRO B 1 128 ? 3.027 -8.781 6.867 1 98.81 128 PRO B O 1
ATOM 2047 N N . VAL B 1 129 ? 2.051 -10.711 6.184 1 98.75 129 VAL B N 1
ATOM 2048 C CA . VAL B 1 129 ? 1.211 -10.789 7.375 1 98.75 129 VAL B CA 1
ATOM 2049 C C . VAL B 1 129 ? 2.053 -11.219 8.578 1 98.75 129 VAL B C 1
ATOM 2051 O O . VAL B 1 129 ? 3.068 -11.898 8.414 1 98.75 129 VAL B O 1
ATOM 2054 N N . ALA B 1 130 ? 1.658 -10.758 9.711 1 98.25 130 ALA B N 1
ATOM 2055 C CA . ALA B 1 130 ? 2.371 -11.148 10.922 1 98.25 130 ALA B CA 1
ATOM 2056 C C . ALA B 1 130 ? 2.158 -12.625 11.234 1 98.25 130 ALA B C 1
ATOM 2058 O O . ALA B 1 130 ? 1.036 -13.125 11.148 1 98.25 130 ALA B O 1
ATOM 2059 N N . ASP B 1 131 ? 3.221 -13.344 11.555 1 96.56 131 ASP B N 1
ATOM 2060 C CA . ASP B 1 131 ? 3.232 -14.727 12.016 1 96.56 131 ASP B CA 1
ATOM 2061 C C . ASP B 1 131 ? 2.596 -15.656 10.984 1 96.56 131 ASP B C 1
ATOM 2063 O O . ASP B 1 131 ? 2.033 -16.688 11.344 1 96.56 131 ASP B O 1
ATOM 2067 N N . GLY B 1 132 ? 2.506 -15.227 9.805 1 96.75 132 GLY B N 1
ATOM 2068 C CA . GLY B 1 132 ? 1.966 -16.062 8.742 1 96.75 132 GLY B CA 1
ATOM 2069 C C . GLY B 1 132 ? 0.455 -16.188 8.789 1 96.75 132 GLY B C 1
ATOM 2070 O O . GLY B 1 132 ? -0.124 -17.031 8.109 1 96.75 132 GLY B O 1
ATOM 2071 N N . LYS B 1 133 ? -0.216 -15.383 9.57 1 96.38 133 LYS B N 1
ATOM 2072 C CA . LYS B 1 133 ? -1.663 -15.492 9.734 1 96.38 133 LYS B CA 1
ATOM 2073 C C . LYS B 1 133 ? -2.395 -14.852 8.555 1 96.38 133 LYS B C 1
ATOM 2075 O O . LYS B 1 133 ? -2.529 -13.625 8.492 1 96.38 133 LYS B O 1
ATOM 2080 N N . VAL B 1 134 ? -2.893 -15.617 7.688 1 97.19 134 VAL B N 1
ATOM 2081 C CA . VAL B 1 134 ? -3.68 -15.172 6.543 1 97.19 134 VAL B CA 1
ATOM 2082 C C . VAL B 1 134 ? -5.043 -14.672 7.016 1 97.19 134 VAL B C 1
ATOM 2084 O O . VAL B 1 134 ? -5.715 -15.328 7.809 1 97.19 134 VAL B O 1
ATOM 2087 N N . PRO B 1 135 ? -5.461 -13.523 6.609 1 96.94 135 PRO B N 1
ATOM 2088 C CA . PRO B 1 135 ? -6.801 -13.078 6.992 1 96.94 135 PRO B CA 1
ATOM 2089 C C . PRO B 1 135 ? -7.895 -14.047 6.543 1 96.94 135 PRO B C 1
ATOM 2091 O O . PRO B 1 135 ? -7.715 -14.773 5.562 1 96.94 135 PRO B O 1
ATOM 2094 N N . ASP B 1 136 ? -9.023 -14.031 7.301 1 97.88 136 ASP B N 1
ATOM 2095 C CA . ASP B 1 136 ? -10.133 -14.914 6.945 1 97.88 136 ASP B CA 1
ATOM 2096 C C . ASP B 1 136 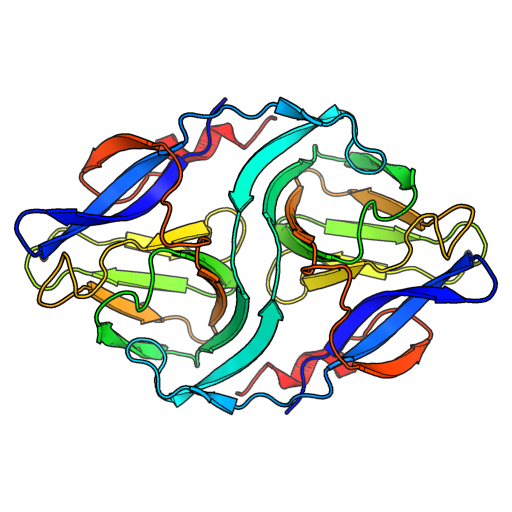? -10.734 -14.523 5.598 1 97.88 136 ASP B C 1
ATOM 2098 O O . ASP B 1 136 ? -10.938 -13.336 5.324 1 97.88 136 ASP B O 1
ATOM 2102 N N . TYR B 1 137 ? -10.992 -15.523 4.848 1 98.06 137 TYR B N 1
ATOM 2103 C CA . TYR B 1 137 ? -11.539 -15.297 3.514 1 98.06 137 TYR B CA 1
ATOM 2104 C C . TYR B 1 137 ? -12.453 -16.438 3.094 1 98.06 137 TYR B C 1
ATOM 2106 O O . TYR B 1 137 ? -12.43 -17.516 3.701 1 98.06 137 TYR B O 1
ATOM 2114 N N . GLU B 1 138 ? -13.281 -16.141 2.145 1 98.25 138 GLU B N 1
ATOM 2115 C CA . GLU B 1 138 ? -14 -17.141 1.375 1 98.25 138 GLU B CA 1
ATOM 2116 C C . GLU B 1 138 ? -13.594 -17.109 -0.096 1 98.25 138 GLU B C 1
ATOM 2118 O O . GLU B 1 138 ? -13.391 -16.031 -0.665 1 98.25 138 GLU B O 1
ATOM 2123 N N . VAL B 1 139 ? -13.492 -18.297 -0.669 1 98.56 139 VAL B N 1
ATOM 2124 C CA . VAL B 1 139 ? -13.203 -18.344 -2.098 1 98.56 139 VAL B CA 1
ATOM 2125 C C . VAL B 1 139 ? -14.492 -18.141 -2.895 1 98.56 139 VAL B C 1
ATOM 2127 O O . VAL B 1 139 ? -15.406 -18.953 -2.83 1 98.56 139 VAL B O 1
ATOM 2130 N N . LEU B 1 140 ? -14.523 -17.031 -3.619 1 97.94 140 LEU B N 1
ATOM 2131 C CA . LEU B 1 140 ? -15.703 -16.797 -4.445 1 97.94 140 LEU B CA 1
ATOM 2132 C C . LEU B 1 140 ? -15.711 -17.703 -5.668 1 97.94 140 LEU B C 1
ATOM 2134 O O . LEU B 1 140 ? -16.734 -18.281 -6.012 1 97.94 140 LEU B O 1
ATOM 2138 N N . HIS B 1 141 ? -14.633 -17.859 -6.34 1 98.12 141 HIS B N 1
ATOM 2139 C CA . HIS B 1 141 ? -14.469 -18.75 -7.48 1 98.12 141 HIS B CA 1
ATOM 2140 C C . HIS B 1 141 ? -12.992 -18.938 -7.82 1 98.12 141 HIS B C 1
ATOM 2142 O O . HIS B 1 141 ? -12.133 -18.203 -7.309 1 98.12 141 HIS B O 1
ATOM 2148 N N . SER B 1 142 ? -12.711 -19.969 -8.617 1 97.75 142 SER B N 1
ATOM 2149 C CA . SER B 1 142 ? -11.367 -20.141 -9.156 1 97.75 142 SER B CA 1
ATOM 2150 C C . SER B 1 142 ? -11.023 -19.047 -10.164 1 97.75 142 SER B C 1
ATOM 2152 O O . SER B 1 142 ? -11.906 -18.516 -10.836 1 97.75 142 SER B O 1
ATOM 2154 N N . GLY B 1 143 ? -9.758 -18.734 -10.219 1 97.75 143 GLY B N 1
ATOM 2155 C CA . GLY B 1 143 ? -9.305 -17.703 -11.125 1 97.75 143 GLY B CA 1
ATOM 2156 C C . GLY B 1 143 ? -9.234 -16.328 -10.484 1 97.75 143 GLY B C 1
ATOM 2157 O O . GLY B 1 143 ? -9.703 -16.141 -9.359 1 97.75 143 GLY B O 1
ATOM 2158 N N . ALA B 1 144 ? -8.703 -15.391 -11.188 1 97.5 144 ALA B N 1
ATOM 2159 C CA . ALA B 1 144 ? -8.578 -14.016 -10.711 1 97.5 144 ALA B CA 1
ATOM 2160 C C . ALA B 1 144 ? -9.945 -13.367 -10.547 1 97.5 144 ALA B C 1
ATOM 2162 O O . ALA B 1 144 ? -10.906 -13.758 -11.211 1 97.5 144 ALA B O 1
ATOM 2163 N N . CYS B 1 145 ? -10.008 -12.398 -9.648 1 97 145 CYS B N 1
ATOM 2164 C CA . CYS B 1 145 ? -11.227 -11.609 -9.562 1 97 145 CYS B CA 1
ATOM 2165 C C . CYS B 1 145 ? -11.508 -10.883 -10.867 1 97 145 CYS B C 1
ATOM 2167 O O . CYS B 1 145 ? -10.586 -10.461 -11.562 1 97 145 CYS B O 1
ATOM 2169 N N . THR B 1 146 ? -12.797 -10.672 -11.18 1 94 146 THR B N 1
ATOM 2170 C CA . THR B 1 146 ? -13.227 -9.938 -12.359 1 94 146 THR B CA 1
ATOM 2171 C C . THR B 1 146 ? -13.711 -8.539 -11.984 1 94 146 THR B C 1
ATOM 2173 O O . THR B 1 146 ? -13.844 -8.219 -10.805 1 94 146 THR B O 1
ATOM 2176 N N . ASP B 1 147 ? -13.969 -7.719 -13.008 1 88.94 147 ASP B N 1
ATOM 2177 C CA . ASP B 1 147 ? -14.484 -6.375 -12.766 1 88.94 147 ASP B CA 1
ATOM 2178 C C . ASP B 1 147 ? -15.781 -6.422 -11.953 1 88.94 147 ASP B C 1
ATOM 2180 O O . ASP B 1 147 ? -16.031 -5.539 -11.133 1 88.94 147 ASP B O 1
ATOM 2184 N N . THR B 1 148 ? -16.531 -7.438 -12.195 1 88.69 148 THR B N 1
ATOM 2185 C CA . THR B 1 148 ? -17.797 -7.582 -11.492 1 88.69 148 THR B CA 1
ATOM 2186 C C . THR B 1 148 ? -17.562 -7.883 -10.016 1 88.69 148 THR B C 1
ATOM 2188 O O . THR B 1 148 ? -18.328 -7.438 -9.156 1 88.69 148 THR B O 1
ATOM 2191 N N . ASP B 1 149 ? -16.484 -8.578 -9.68 1 92.44 149 ASP B N 1
ATOM 2192 C CA . ASP B 1 149 ? -16.156 -8.953 -8.305 1 92.44 149 ASP B CA 1
ATOM 2193 C C . ASP B 1 149 ? -15.734 -7.738 -7.488 1 92.44 149 ASP B C 1
ATOM 2195 O O . ASP B 1 149 ? -15.961 -7.684 -6.277 1 92.44 149 ASP B O 1
ATOM 2199 N N . VAL B 1 150 ? -15.039 -6.75 -8.18 1 83.31 150 VAL B N 1
ATOM 2200 C CA . VAL B 1 150 ? -14.359 -5.711 -7.414 1 83.31 150 VAL B CA 1
ATOM 2201 C C . VAL B 1 150 ? -15.109 -4.391 -7.559 1 83.31 150 VAL B C 1
ATOM 2203 O O . VAL B 1 150 ? -14.719 -3.377 -6.973 1 83.31 150 VAL B O 1
ATOM 2206 N N . GLY B 1 151 ? -16.125 -4.301 -8.32 1 71.94 151 GLY B N 1
ATOM 2207 C CA . GLY B 1 151 ? -16.875 -3.09 -8.617 1 71.94 151 GLY B CA 1
ATOM 2208 C C . GLY B 1 151 ? -17.641 -2.555 -7.426 1 71.94 151 GLY B C 1
ATOM 2209 O O . GLY B 1 151 ? -18.062 -1.395 -7.422 1 71.94 151 GLY B O 1
ATOM 2210 N N . GLY B 1 152 ? -17.781 -3.217 -6.363 1 64.25 152 GLY B N 1
ATOM 2211 C CA . GLY B 1 152 ? -18.578 -2.754 -5.238 1 64.25 152 GLY B CA 1
ATOM 2212 C C . GLY B 1 152 ? -17.891 -1.671 -4.43 1 64.25 152 GLY B C 1
ATOM 2213 O O . GLY B 1 152 ? -18.516 -1.028 -3.586 1 64.25 152 GLY B O 1
ATOM 2214 N N . LEU B 1 153 ? -16.641 -1.499 -4.602 1 67.94 153 LEU B N 1
ATOM 2215 C CA . LEU B 1 153 ? -15.953 -0.469 -3.836 1 67.94 153 LEU B CA 1
ATOM 2216 C C . LEU B 1 153 ? -16.312 0.923 -4.344 1 67.94 153 LEU B C 1
ATOM 2218 O O . LEU B 1 153 ? -16.203 1.904 -3.604 1 67.94 153 LEU B O 1
ATOM 2222 N N . ARG B 1 154 ? -16.828 0.821 -5.59 1 66.38 154 ARG B N 1
ATOM 2223 C CA . ARG B 1 154 ? -17.266 2.078 -6.191 1 66.38 154 ARG B CA 1
ATOM 2224 C C . ARG B 1 154 ? -18.672 2.457 -5.719 1 66.38 154 ARG B C 1
ATOM 2226 O O . ARG B 1 154 ? -19.562 1.607 -5.656 1 66.38 154 ARG B O 1
ATOM 2233 N N . GLY B 1 155 ? -18.875 3.537 -5.027 1 61.81 155 GLY B N 1
ATOM 2234 C CA . GLY B 1 155 ? -20.156 3.998 -4.539 1 61.81 155 GLY B CA 1
ATOM 2235 C C . GLY B 1 155 ? -20.266 3.994 -3.025 1 61.81 155 GLY B C 1
ATOM 2236 O O . GLY B 1 155 ? -21.328 4.254 -2.469 1 61.81 155 GLY B O 1
ATOM 2237 N N . LEU B 1 156 ? -19.234 3.488 -2.52 1 61.25 156 LEU B N 1
ATOM 2238 C CA . LEU B 1 156 ? -19.203 3.588 -1.063 1 61.25 156 LEU B CA 1
ATOM 2239 C C . LEU B 1 156 ? -19.078 5.043 -0.62 1 61.25 156 LEU B C 1
ATOM 2241 O O . LEU B 1 156 ? -18.484 5.863 -1.32 1 61.25 156 LEU B O 1
#

Radius of gyration: 18.83 Å; Cα contacts (8 Å, |Δi|>4): 962; chains: 2; bounding box: 40×59×42 Å

Sequence (312 aa):
LNLNVTAISAANNASTLECWQMTTPFSISTTSGTAGSASLDLGDVSNLTYTVLPAAYDGGLHNAPHAQWVVFISGLAYITLPTNTSAAAYVPGGEFGVIFAADTAAVSAEGHRTQYPGVTETVALQIPVADGKVPDYEVLHSGACTDTDVGGLRGLLNLNVTAISAANNASTLECWQMTTPFSISTTSGTAGSASLDLGDVSNLTYTVLPAAYDGGLHNAPHAQWVVFISGLAYITLPTNTSAAAYVPGGEFGVIFAADTAAVSAEGHRTQYPGVTETVALQIPVADGKVPDYEVLHSGACTDTDVGGLRGL

Foldseek 3Di:
DWAWAWEFDFDPQFTFIFIKTFPDAWDQDCDPPRGRHTDDDQAAWDDKDKDKAFAFDKPPWDADQAFWKKAWQAAWKKKATPVDRVAIDIAGHDPRRIYTGHGHCVGHPGHIIITGNHNGIIIMMIIHHPPRDGGDIDTPDTHGDDCVRRVVSPPD/DWAWAWEFDFDPQFTFIFIKTFPDAWDQDCDPPRGRHTDDDQAAWDDKDKDKAFAFDKPPWDADQAFWKKAWQAAWKKKATPVDRVAIDIAGHDPRRIYTGHGHCVGHPGHIIITGNHNGIIIMMIIHHPPRDGGDIDTPDTHGDDCVRRVVSPPD

Solvent-accessible surface area (backbone atoms only — not comparable to full-atom values): 15035 Å² total; per-residue (Å²): 105,59,53,51,32,31,25,38,33,51,54,92,50,27,43,38,47,24,14,31,31,36,63,67,50,52,39,70,30,80,50,72,45,46,54,75,19,41,29,33,80,66,46,53,26,41,37,39,31,45,32,42,37,37,44,59,32,70,25,44,70,22,36,33,92,45,40,20,42,36,35,26,28,26,44,36,40,37,38,37,32,83,89,41,80,86,46,58,37,80,36,45,28,20,82,68,12,51,33,37,33,53,13,17,67,90,45,3,75,64,15,35,29,44,31,23,76,34,89,49,54,26,34,34,37,44,34,32,30,36,93,63,54,72,68,65,62,42,76,74,45,81,31,48,56,48,71,81,63,50,48,68,70,64,84,90,105,59,55,50,31,32,24,38,31,53,54,94,51,27,44,38,48,25,15,32,30,37,64,67,51,51,39,71,31,80,49,71,46,45,55,76,19,43,28,30,81,64,44,52,26,41,37,38,32,44,34,42,36,39,45,58,32,70,26,44,70,22,38,36,94,47,39,20,42,35,36,26,28,25,46,37,39,38,38,38,32,84,89,40,80,85,45,58,37,80,37,45,29,19,82,68,12,51,32,36,34,53,14,17,67,90,43,3,74,63,14,33,29,45,32,22,76,36,88,48,53,27,34,34,36,45,33,31,29,36,92,62,54,72,68,66,62,44,78,75,45,82,31,48,56,49,72,81,63,50,49,70,69,65,84,88

Nearest PDB structures (foldseek):
  4qm9-assembly2_B  TM=6.197E-01  e=5.966E-03  Bacillus subtilis subsp. subtilis str. 168
  2xkp-assembly3_F  TM=6.141E-01  e=9.802E-02  Synechococcus elongatus PCC 7942 = FACHB-805
  5j48-assembly2_B  TM=5.405E-01  e=6.475E-02  Homo sapiens
  6hq3-assembly1_A  TM=4.812E-01  e=9.307E-02  Bdellovibrio bacteriovorus HD100
  6v1x-assembly1_A  TM=4.561E-01  e=1.646E-01  Arabidopsis thaliana

Secondary structure (DSSP, 8-state):
-EEEEEEEEEETTEEEEEEEEEEEEPEE--STTSTTSEEEEEEEB-EEEEEEEPTTEEEEEE--SSSEEEEEEESEEEEE-SS-TT-EEEEESSTT-EEEE---TTT-SS-EEEEE-SSS-EEEEEEEBGGG-PPPEEEEEESS--HHHHGGGTT-/-EEEEEEEEEETTEEEEEEEEEEEEPEE--STTSTTSEEEEEEEB-EEEEEEEPTTEEEEEE--SSSEEEEEEESEEEEE-SS-TT-EEEEESSTT-EEEE---TTT-SS-EEEEE-SSSPEEEEEEEBGGG-PPPEEEEEESS--HHHHGGGTT-